Protein AF-A0ABD5UU95-F1 (afdb_monomer_lite)

pLDDT: mean 81.66, std 21.47, range [33.06, 98.25]

Radius of gyration: 25.38 Å; chains: 1; bounding box: 59×40×105 Å

Sequence (227 aa):
MPTDTNSDPDAGESDVPEPNAGEPSVDESRPPDRRAAVRFKMVPAPPQDRPLERLRDAWRTVPIVPADEDDCCERLMQRVGFASRDVSRTWLTFLRALGVVERTGSGFKRVGEEPAAERLREAFLDRILLSHEVLWAASKCGSGAALATPKAVFDRIRSDVPTYERYKNPDSWESIWRERTGHVLEWLVAFDLLERVGPAGTDLDDDARGEDPIGYVPTDRGRDRIE

Structure (mmCIF, N/CA/C/O backbone):
data_AF-A0ABD5UU95-F1
#
_entry.id   AF-A0ABD5UU95-F1
#
loop_
_atom_site.group_PDB
_atom_site.id
_atom_site.type_symbol
_atom_site.label_atom_id
_atom_site.label_alt_id
_atom_site.label_comp_id
_atom_site.label_asym_id
_atom_site.label_entity_id
_atom_site.label_seq_id
_atom_site.pdbx_PDB_ins_code
_atom_site.Cartn_x
_atom_site.Cartn_y
_atom_site.Cartn_z
_atom_site.occupancy
_atom_site.B_iso_or_equiv
_atom_site.auth_seq_id
_atom_site.auth_comp_id
_atom_site.auth_asym_id
_atom_site.auth_atom_id
_atom_site.pdbx_PDB_model_num
ATOM 1 N N . MET A 1 1 ? -30.554 22.399 -86.751 1.00 44.34 1 MET A N 1
ATOM 2 C CA . MET A 1 1 ? -31.336 23.395 -85.984 1.00 44.34 1 MET A CA 1
ATOM 3 C C . MET A 1 1 ? -32.596 22.680 -85.512 1.00 44.34 1 MET A C 1
ATOM 5 O O . MET A 1 1 ? -33.278 22.210 -86.417 1.00 44.34 1 MET A O 1
ATOM 9 N N . PRO A 1 2 ? -32.935 22.544 -84.215 1.00 45.44 2 PRO A N 1
ATOM 10 C CA . PRO A 1 2 ? -32.319 23.077 -82.994 1.00 45.44 2 PRO A CA 1
ATOM 11 C C . PRO A 1 2 ? -31.998 22.022 -81.891 1.00 45.44 2 PRO A C 1
ATOM 13 O O . PRO A 1 2 ? -32.578 20.947 -81.839 1.00 45.44 2 PRO A O 1
ATOM 16 N N . THR A 1 3 ? -31.021 22.400 -81.061 1.00 41.12 3 THR A N 1
ATOM 17 C CA . THR A 1 3 ? -30.769 22.157 -79.620 1.00 41.12 3 THR A CA 1
ATOM 18 C C . THR A 1 3 ? -31.247 20.882 -78.910 1.00 41.12 3 THR A C 1
ATOM 20 O O . THR A 1 3 ? -32.380 20.797 -78.435 1.00 41.12 3 THR A O 1
ATOM 23 N N . ASP A 1 4 ? -30.263 20.008 -78.685 1.00 37.53 4 ASP A N 1
ATOM 24 C CA . ASP A 1 4 ? -30.075 19.170 -77.501 1.00 37.53 4 ASP A CA 1
ATOM 25 C C . ASP A 1 4 ? -29.992 19.998 -76.206 1.00 37.53 4 ASP A C 1
ATOM 27 O O . ASP A 1 4 ? -29.346 21.047 -76.166 1.00 37.53 4 ASP A O 1
ATOM 31 N N . THR A 1 5 ? -30.538 19.474 -75.110 1.00 43.94 5 THR A N 1
ATOM 32 C CA . THR A 1 5 ? -29.769 18.822 -74.023 1.00 43.94 5 THR A CA 1
ATOM 33 C C . THR A 1 5 ? -30.610 18.869 -72.748 1.00 43.94 5 THR A C 1
ATOM 35 O O . THR A 1 5 ? -30.814 19.924 -72.152 1.00 43.94 5 THR A O 1
ATOM 38 N N . ASN A 1 6 ? -31.100 17.700 -72.339 1.00 43.12 6 ASN A N 1
ATOM 39 C CA . ASN A 1 6 ? -31.673 17.457 -71.023 1.00 43.12 6 ASN A CA 1
ATOM 40 C C . ASN A 1 6 ? -30.496 17.206 -70.064 1.00 43.12 6 ASN A C 1
ATOM 42 O O . ASN A 1 6 ? -29.625 16.389 -70.371 1.00 43.12 6 ASN A O 1
ATOM 46 N N . SER A 1 7 ? -30.423 17.913 -68.941 1.00 42.09 7 SER A N 1
ATOM 47 C CA . SER A 1 7 ? -29.437 17.641 -67.891 1.00 42.09 7 SER A CA 1
ATOM 48 C C . SER A 1 7 ? -30.103 17.773 -66.531 1.00 42.09 7 SER A C 1
ATOM 50 O O . SER A 1 7 ? -30.428 18.874 -66.090 1.00 42.09 7 SER A O 1
ATOM 52 N N . ASP A 1 8 ? -30.299 16.618 -65.901 1.00 49.94 8 ASP A N 1
ATOM 53 C CA . ASP A 1 8 ? -30.394 16.468 -64.453 1.00 49.94 8 ASP A CA 1
ATOM 54 C C . ASP A 1 8 ? -29.118 16.989 -63.778 1.00 49.94 8 ASP A C 1
ATOM 56 O O . ASP A 1 8 ? -28.017 16.816 -64.313 1.00 49.94 8 ASP A O 1
ATOM 60 N N . PRO A 1 9 ? -29.244 17.527 -62.558 1.00 49.97 9 PRO A N 1
ATOM 61 C CA . PRO A 1 9 ? -28.205 17.342 -61.562 1.00 49.97 9 PRO A CA 1
ATOM 62 C C . PRO A 1 9 ? -28.775 16.706 -60.288 1.00 49.97 9 PRO A C 1
ATOM 64 O O . PRO A 1 9 ? -29.456 17.341 -59.485 1.00 49.97 9 PRO A O 1
ATOM 67 N N . ASP A 1 10 ? -28.498 15.409 -60.180 1.00 37.16 10 ASP A N 1
ATOM 68 C CA . ASP A 1 10 ? -27.801 14.743 -59.075 1.00 37.16 10 ASP A CA 1
ATOM 69 C C . ASP A 1 10 ? -27.721 15.514 -57.740 1.00 37.16 10 ASP A C 1
ATOM 71 O O . ASP A 1 10 ? -27.033 16.530 -57.600 1.00 37.16 10 ASP A O 1
ATOM 75 N N . ALA A 1 11 ? -28.426 14.988 -56.737 1.00 40.47 11 ALA A N 1
ATOM 76 C CA . ALA A 1 11 ? -28.311 15.400 -55.350 1.00 40.47 11 ALA A CA 1
ATOM 77 C C . ALA A 1 11 ? -27.015 14.815 -54.773 1.00 40.47 11 ALA A C 1
ATOM 79 O O . ALA A 1 11 ? -26.939 13.628 -54.470 1.00 40.47 11 ALA A O 1
ATOM 80 N N . GLY A 1 12 ? -25.998 15.664 -54.625 1.00 34.69 12 GLY A N 1
ATOM 81 C CA . GLY A 1 12 ? -24.741 15.314 -53.973 1.00 34.69 12 GLY A CA 1
ATOM 82 C C . GLY A 1 12 ? -24.951 14.936 -52.507 1.00 34.69 12 GLY A C 1
ATOM 83 O O . GLY A 1 12 ? -25.119 15.801 -51.647 1.00 34.69 12 GLY A O 1
ATOM 84 N N . GLU A 1 13 ? -24.908 13.636 -52.235 1.00 37.12 13 GLU A N 1
ATOM 85 C CA . GLU A 1 13 ? -24.733 13.063 -50.906 1.00 37.12 13 GLU A CA 1
ATOM 86 C C . GLU A 1 13 ? -23.264 13.262 -50.500 1.00 37.12 13 GLU A C 1
ATOM 88 O O . GLU A 1 13 ? -22.338 12.723 -51.105 1.00 37.12 13 GLU A O 1
ATOM 93 N N . SER A 1 14 ? -23.039 14.144 -49.527 1.00 37.03 14 SER A N 1
ATOM 94 C CA . SER A 1 14 ? -21.709 14.457 -49.011 1.00 37.03 14 SER A CA 1
ATOM 95 C C . SER A 1 14 ? -21.302 13.372 -48.013 1.00 37.03 14 SER A C 1
ATOM 97 O O . SER A 1 14 ? -21.623 13.460 -46.830 1.00 37.03 14 SER A O 1
ATOM 99 N N . ASP A 1 15 ? -20.609 12.350 -48.508 1.00 36.88 15 ASP A N 1
ATOM 100 C CA . ASP A 1 15 ? -20.008 11.278 -47.715 1.00 36.88 15 ASP A CA 1
ATOM 101 C C . ASP A 1 15 ? -18.804 11.837 -46.931 1.00 36.88 15 ASP A C 1
ATOM 103 O O . ASP A 1 15 ? -17.756 12.177 -47.491 1.00 36.88 15 ASP A O 1
ATOM 107 N N . VAL A 1 16 ? -18.990 12.046 -45.627 1.00 44.59 16 VAL A N 1
ATOM 108 C CA . VAL A 1 16 ? -17.917 12.403 -44.694 1.00 44.59 16 VAL A CA 1
ATOM 109 C C . VAL A 1 16 ? -17.357 11.089 -44.153 1.00 44.59 16 VAL A C 1
ATOM 111 O O . VAL A 1 16 ? -18.103 10.372 -43.488 1.00 44.59 16 VAL A O 1
ATOM 114 N N . PRO A 1 17 ? -16.071 10.759 -44.365 1.00 39.22 17 PRO A N 1
ATOM 115 C CA . PRO A 1 17 ? -15.519 9.540 -43.799 1.00 39.22 17 PRO A CA 1
ATOM 116 C C . PRO A 1 17 ? -15.467 9.673 -42.274 1.00 39.22 17 PRO A C 1
ATOM 118 O O . PRO A 1 17 ? -14.825 10.581 -41.735 1.00 39.22 17 PRO A O 1
ATOM 121 N N . GLU A 1 18 ? -16.148 8.761 -41.580 1.00 43.88 18 GLU A N 1
ATOM 122 C CA . GLU A 1 18 ? -16.004 8.585 -40.139 1.00 43.88 18 GLU A CA 1
ATOM 123 C C . GLU A 1 18 ? -14.518 8.380 -39.792 1.00 43.88 18 GLU A C 1
ATOM 125 O O . GLU A 1 18 ? -13.829 7.585 -40.445 1.00 43.88 18 GLU A O 1
ATOM 130 N N . PRO A 1 19 ? -13.977 9.066 -38.768 1.00 40.88 19 PRO A N 1
ATOM 131 C CA . PRO A 1 19 ? -12.649 8.753 -38.282 1.00 40.88 19 PRO A CA 1
ATOM 132 C C . PRO A 1 19 ? -12.687 7.353 -37.672 1.00 40.88 19 PRO A C 1
ATOM 134 O O . PRO A 1 19 ? -13.323 7.126 -36.645 1.00 40.88 19 PRO A O 1
ATOM 137 N N . ASN A 1 20 ? -11.989 6.429 -38.330 1.00 40.62 20 ASN A N 1
ATOM 138 C CA . ASN A 1 20 ? -11.711 5.084 -37.852 1.00 40.62 20 ASN A CA 1
ATOM 139 C C 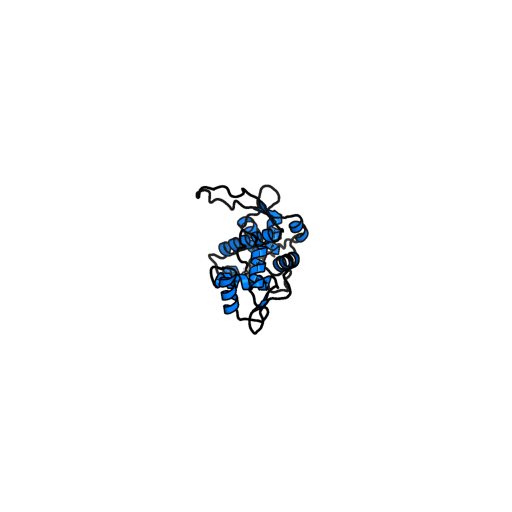. ASN A 1 20 ? -11.147 5.177 -36.425 1.00 40.62 20 ASN A C 1
ATOM 141 O O . ASN A 1 20 ? -9.981 5.531 -36.221 1.00 40.62 20 ASN A O 1
ATOM 145 N N . ALA A 1 21 ? -12.005 4.929 -35.434 1.00 40.84 21 ALA A N 1
ATOM 146 C CA . ALA A 1 21 ? -11.612 4.755 -34.051 1.00 40.84 21 ALA A CA 1
ATOM 147 C C . ALA A 1 21 ? -10.844 3.438 -33.993 1.00 40.84 21 ALA A C 1
ATOM 149 O O . ALA A 1 21 ? -11.425 2.383 -33.759 1.00 40.84 21 ALA A O 1
ATOM 150 N N . GLY A 1 22 ? -9.542 3.518 -34.281 1.00 33.06 22 GLY A N 1
ATOM 151 C CA . GLY A 1 22 ? -8.624 2.408 -34.124 1.00 33.06 22 GLY A CA 1
ATOM 152 C C . GLY A 1 22 ? -8.831 1.821 -32.739 1.00 33.06 22 GLY A C 1
ATOM 153 O O . GLY A 1 22 ? -8.610 2.496 -31.730 1.00 33.06 22 GLY A O 1
ATOM 154 N N . GLU A 1 23 ? -9.330 0.589 -32.711 1.00 37.78 23 GLU A N 1
ATOM 155 C CA . GLU A 1 23 ? -9.470 -0.184 -31.493 1.00 37.78 23 GLU A CA 1
ATOM 156 C C . GLU A 1 23 ? -8.122 -0.143 -30.761 1.00 37.78 23 GLU A C 1
ATOM 158 O O . GLU A 1 23 ? -7.072 -0.318 -31.395 1.00 37.78 23 GLU A O 1
ATOM 163 N N . PRO A 1 24 ? -8.092 0.150 -29.449 1.00 39.19 24 PRO A N 1
ATOM 164 C CA . PRO A 1 24 ? -6.843 0.094 -28.718 1.00 39.19 24 PRO A CA 1
ATOM 165 C C . PRO A 1 24 ? -6.324 -1.334 -28.831 1.00 39.19 24 PRO A C 1
ATOM 167 O O . PRO A 1 24 ? -6.998 -2.266 -28.401 1.00 39.19 24 PRO A O 1
ATOM 170 N N . SER A 1 25 ? -5.143 -1.482 -29.435 1.00 38.78 25 SER A N 1
ATOM 171 C CA . SER A 1 25 ? -4.420 -2.745 -29.541 1.00 38.78 25 SER A CA 1
ATOM 172 C C . SER A 1 25 ? -4.385 -3.400 -28.162 1.00 38.78 25 SER A C 1
ATOM 174 O O . SER A 1 25 ? -3.658 -2.958 -27.270 1.00 38.78 25 SER A O 1
ATOM 176 N N . VAL A 1 26 ? -5.228 -4.410 -27.965 1.00 44.91 26 VAL A N 1
ATOM 177 C CA . VAL A 1 26 ? -5.251 -5.203 -26.744 1.00 44.91 26 VAL A CA 1
ATOM 178 C C . VAL A 1 26 ? -4.020 -6.089 -26.827 1.00 44.91 26 VAL A C 1
ATOM 180 O O . VAL A 1 26 ? -3.959 -6.993 -27.652 1.00 44.91 26 VAL A O 1
ATOM 183 N N . ASP A 1 27 ? -2.994 -5.776 -26.040 1.00 44.59 27 ASP A N 1
ATOM 184 C CA . ASP A 1 27 ? -1.858 -6.676 -25.860 1.00 44.59 27 ASP A CA 1
ATOM 185 C C . ASP A 1 27 ? -2.379 -7.961 -25.201 1.00 44.59 27 ASP A C 1
ATOM 187 O O . ASP A 1 27 ? -2.657 -7.986 -24.001 1.00 44.59 27 ASP A O 1
ATOM 191 N N . GLU A 1 28 ? -2.559 -9.018 -25.996 1.00 40.75 28 GLU A N 1
ATOM 192 C CA . GLU A 1 28 ? -3.038 -10.337 -25.556 1.00 40.75 28 GLU A CA 1
ATOM 193 C C . GLU A 1 28 ? -2.082 -11.021 -24.554 1.00 40.75 28 GLU A C 1
ATOM 195 O O . GLU A 1 28 ? -2.436 -12.031 -23.951 1.00 40.75 28 GLU A O 1
ATOM 200 N N . SER A 1 29 ? -0.902 -10.441 -24.299 1.00 53.91 29 SER A N 1
ATOM 201 C CA . SER A 1 29 ? 0.058 -10.872 -23.267 1.00 53.91 29 SER A CA 1
ATOM 202 C C . SER A 1 29 ? -0.243 -10.298 -21.871 1.00 53.91 29 SER A C 1
ATOM 204 O O . SER A 1 29 ? 0.570 -10.428 -20.944 1.00 53.91 29 SER A O 1
ATOM 206 N N . ARG A 1 30 ? -1.363 -9.582 -21.724 1.00 51.69 30 ARG A N 1
ATOM 207 C CA . ARG A 1 30 ? -1.732 -8.844 -20.517 1.00 51.69 30 ARG A CA 1
ATOM 208 C C . ARG A 1 30 ? -2.669 -9.667 -19.617 1.00 51.69 30 ARG A C 1
ATOM 210 O O . ARG A 1 30 ? -3.643 -10.235 -20.108 1.00 51.69 30 ARG A O 1
ATOM 217 N N . PRO A 1 31 ? -2.433 -9.701 -18.292 1.00 53.03 31 PRO A N 1
ATOM 218 C CA . PRO A 1 31 ? -3.274 -10.442 -17.355 1.00 53.03 31 PRO A CA 1
ATOM 219 C C . PRO A 1 31 ? -4.740 -9.969 -17.402 1.00 53.03 31 PRO A C 1
ATOM 221 O O . PRO A 1 31 ? -4.993 -8.773 -17.588 1.00 53.03 31 PRO A O 1
ATOM 224 N N . PRO A 1 32 ? -5.711 -10.886 -17.216 1.00 46.53 32 PRO A N 1
ATOM 225 C CA . PRO A 1 32 ? -7.128 -10.585 -17.367 1.00 46.53 32 PRO A CA 1
ATOM 226 C C . PRO A 1 32 ? -7.581 -9.518 -16.374 1.00 46.53 32 PRO A C 1
ATOM 228 O O . PRO A 1 32 ? -7.195 -9.513 -15.200 1.00 46.53 32 PRO A O 1
ATOM 231 N N . ASP A 1 33 ? -8.457 -8.629 -16.838 1.00 52.97 33 ASP A N 1
ATOM 232 C CA . ASP A 1 33 ? -9.021 -7.591 -15.993 1.00 52.97 33 ASP A CA 1
ATOM 233 C C . ASP A 1 33 ? -9.920 -8.210 -14.910 1.00 52.97 33 ASP A C 1
ATOM 235 O O . ASP A 1 33 ? -11.055 -8.624 -15.164 1.00 52.97 33 ASP A O 1
ATOM 239 N N . ARG A 1 34 ? -9.411 -8.281 -13.673 1.00 56.25 34 ARG A N 1
ATOM 240 C CA . ARG A 1 34 ? -10.171 -8.694 -12.481 1.00 56.25 34 ARG A CA 1
ATOM 241 C C . ARG A 1 34 ? -11.162 -7.589 -12.077 1.00 56.25 34 ARG A C 1
ATOM 243 O O . ARG A 1 34 ? -11.017 -6.943 -11.039 1.00 56.25 34 ARG A O 1
ATOM 250 N N . ARG A 1 35 ? -12.157 -7.338 -12.931 1.00 49.22 35 ARG A N 1
ATOM 251 C CA . ARG A 1 35 ? -13.038 -6.151 -12.949 1.00 49.22 35 ARG A CA 1
ATOM 252 C C . ARG A 1 35 ? -14.199 -6.166 -11.936 1.00 49.22 35 ARG A C 1
ATOM 254 O O . ARG A 1 35 ? -15.049 -5.284 -11.983 1.00 49.22 35 ARG A O 1
ATOM 261 N N . ALA A 1 36 ? -14.261 -7.132 -11.013 1.00 48.75 36 ALA A N 1
ATOM 262 C CA . ALA A 1 36 ? -15.432 -7.333 -10.143 1.00 48.75 36 ALA A CA 1
ATOM 263 C C . ALA A 1 36 ? -15.310 -6.781 -8.702 1.00 48.75 36 ALA A C 1
ATOM 265 O O . ALA A 1 36 ? -16.301 -6.772 -7.976 1.00 48.75 36 ALA A O 1
ATOM 266 N N . ALA A 1 37 ? -14.142 -6.298 -8.264 1.00 61.31 37 ALA A N 1
ATOM 267 C CA . ALA A 1 37 ? -13.950 -5.775 -6.905 1.00 61.31 37 ALA A CA 1
ATOM 268 C C . ALA A 1 37 ? -13.578 -4.283 -6.901 1.00 61.31 37 ALA A C 1
ATOM 270 O O . ALA A 1 37 ? -12.800 -3.821 -7.734 1.00 61.31 37 ALA A O 1
ATOM 271 N N . VAL A 1 38 ? -14.100 -3.528 -5.924 1.00 77.25 38 VAL A N 1
ATOM 272 C CA . VAL A 1 38 ? -13.689 -2.136 -5.671 1.00 77.25 38 VAL A CA 1
ATOM 273 C C . VAL A 1 38 ? -12.184 -2.103 -5.399 1.00 77.25 38 VAL A C 1
ATOM 275 O O . VAL A 1 38 ? -11.730 -2.635 -4.383 1.00 77.25 38 VAL A O 1
ATOM 278 N N . ARG A 1 39 ? -11.420 -1.455 -6.287 1.00 86.06 39 ARG A N 1
ATOM 279 C CA . ARG A 1 39 ? -9.988 -1.206 -6.091 1.00 86.06 39 ARG A CA 1
ATOM 280 C C . ARG A 1 39 ? -9.754 0.120 -5.370 1.00 86.06 39 ARG A C 1
ATOM 282 O O . ARG A 1 39 ? -10.486 1.094 -5.541 1.00 86.06 39 ARG A O 1
ATOM 289 N N . PHE A 1 40 ? -8.706 0.160 -4.562 1.00 92.19 40 PHE A N 1
ATOM 290 C CA . PHE A 1 40 ? -8.329 1.297 -3.737 1.00 92.19 40 PHE A CA 1
ATOM 291 C C . PHE A 1 40 ? -7.145 2.027 -4.362 1.00 92.19 40 PHE A C 1
ATOM 293 O O . PHE A 1 40 ? -6.108 1.436 -4.666 1.00 92.19 40 PHE A O 1
ATOM 300 N N . LYS A 1 41 ? -7.281 3.345 -4.523 1.00 91.25 41 LYS A N 1
ATOM 301 C CA . LYS A 1 41 ? -6.183 4.190 -4.999 1.00 91.25 41 LYS A CA 1
ATOM 302 C C . LYS A 1 41 ? -5.129 4.435 -3.919 1.00 91.25 41 LYS A C 1
ATOM 304 O O . LYS A 1 41 ? -3.951 4.505 -4.251 1.00 91.25 41 LYS A O 1
ATOM 309 N N . MET A 1 42 ? -5.546 4.598 -2.664 1.00 91.62 42 MET A N 1
ATOM 310 C CA . MET A 1 42 ? -4.671 5.070 -1.587 1.00 91.62 42 MET A CA 1
ATOM 311 C C . MET A 1 42 ? -3.581 4.043 -1.265 1.00 91.62 42 MET A C 1
ATOM 313 O O . MET A 1 42 ? -3.886 2.930 -0.841 1.00 91.62 42 MET A O 1
ATOM 317 N N . VAL A 1 43 ? -2.325 4.447 -1.457 1.00 94.50 43 VAL A N 1
ATOM 318 C CA . VAL A 1 43 ? -1.121 3.678 -1.127 1.00 94.50 43 VAL A CA 1
ATOM 319 C C . VAL A 1 43 ? -0.164 4.638 -0.413 1.00 94.50 43 VAL A C 1
ATOM 321 O O . VAL A 1 43 ? 0.302 5.585 -1.051 1.00 94.50 43 VAL A O 1
ATOM 324 N N . PRO A 1 44 ? 0.083 4.473 0.899 1.00 95.44 44 PRO A N 1
ATOM 325 C CA . PRO A 1 44 ? 1.067 5.284 1.604 1.00 95.44 44 PRO A CA 1
ATOM 326 C C . PRO A 1 44 ? 2.472 4.954 1.096 1.00 95.44 44 PRO A C 1
ATOM 328 O O . PRO A 1 44 ? 2.723 3.823 0.678 1.00 95.44 44 PRO A O 1
ATOM 331 N N . ALA A 1 45 ? 3.401 5.902 1.208 1.00 92.38 45 ALA A N 1
ATOM 332 C CA . ALA A 1 45 ? 4.817 5.576 1.113 1.00 92.38 45 ALA A CA 1
ATOM 333 C C . ALA A 1 45 ? 5.156 4.520 2.186 1.00 92.38 45 ALA A C 1
ATOM 335 O O . ALA A 1 45 ? 4.834 4.738 3.365 1.00 92.38 45 ALA A O 1
ATOM 336 N N . PRO A 1 46 ? 5.750 3.369 1.826 1.00 89.94 46 PRO A N 1
ATOM 337 C CA . PRO A 1 46 ? 6.235 2.438 2.831 1.00 89.94 46 PRO A CA 1
ATOM 338 C C . PRO A 1 46 ? 7.392 3.090 3.605 1.00 89.94 46 PRO A C 1
ATOM 340 O O . PRO A 1 46 ? 8.193 3.824 3.018 1.00 89.94 46 PRO A O 1
ATOM 343 N N . PRO A 1 47 ? 7.504 2.857 4.923 1.00 89.50 47 PRO A N 1
ATOM 344 C CA . PRO A 1 47 ? 8.702 3.260 5.646 1.00 89.50 47 PRO A CA 1
ATOM 345 C C . PRO A 1 47 ? 9.907 2.479 5.101 1.00 89.50 47 PRO A C 1
ATOM 347 O O . PRO A 1 47 ? 9.768 1.325 4.694 1.00 89.50 47 PRO A O 1
ATOM 350 N N . GLN A 1 48 ? 11.084 3.106 5.116 1.00 80.88 48 GLN A N 1
ATOM 351 C CA . GLN A 1 48 ? 12.311 2.477 4.614 1.00 80.88 48 GLN A CA 1
ATOM 352 C C . GLN A 1 48 ? 12.710 1.265 5.465 1.00 80.88 48 GLN A C 1
ATOM 354 O O . GLN A 1 48 ? 13.109 0.234 4.930 1.00 80.88 48 GLN A O 1
ATOM 359 N N . ASP A 1 49 ? 12.505 1.359 6.781 1.00 86.44 49 ASP A N 1
ATOM 360 C CA . ASP A 1 49 ? 12.797 0.281 7.714 1.00 86.44 49 ASP A CA 1
ATOM 361 C C . ASP A 1 49 ? 11.539 -0.517 8.056 1.00 86.44 49 ASP A C 1
ATOM 363 O O . ASP A 1 49 ? 10.539 0.017 8.547 1.00 86.44 49 ASP A O 1
ATOM 367 N N . ARG A 1 50 ? 11.622 -1.833 7.839 1.00 91.00 50 ARG A N 1
ATOM 368 C CA . ARG A 1 50 ? 10.643 -2.838 8.288 1.00 91.00 50 ARG A CA 1
ATOM 369 C C . ARG A 1 50 ? 9.176 -2.490 7.949 1.00 91.00 50 ARG A C 1
ATOM 371 O O . ARG A 1 50 ? 8.313 -2.470 8.834 1.00 91.00 50 ARG A O 1
ATOM 378 N N . PRO A 1 51 ? 8.843 -2.283 6.663 1.00 94.31 51 PRO A N 1
ATOM 379 C CA . PRO A 1 51 ? 7.503 -1.877 6.224 1.00 94.31 51 PRO A CA 1
ATOM 380 C C . PRO A 1 51 ? 6.370 -2.803 6.676 1.00 94.31 51 PRO A C 1
ATOM 382 O O . PRO A 1 51 ? 5.300 -2.322 7.058 1.00 94.31 51 PRO A O 1
ATOM 385 N N . LEU A 1 52 ? 6.600 -4.119 6.710 1.00 95.38 52 LEU A N 1
ATOM 386 C CA . LEU A 1 52 ? 5.593 -5.076 7.178 1.00 95.38 52 LEU A CA 1
ATOM 387 C C . LEU A 1 52 ? 5.361 -5.011 8.695 1.00 95.38 52 LEU A C 1
ATOM 389 O O . LEU A 1 52 ? 4.232 -5.212 9.141 1.00 95.38 52 LEU A O 1
ATOM 393 N N . GLU A 1 53 ? 6.387 -4.702 9.495 1.00 95.00 53 GLU A N 1
ATOM 394 C CA . GLU A 1 53 ? 6.220 -4.484 10.940 1.00 95.00 53 GLU A CA 1
ATOM 395 C C . GLU A 1 53 ? 5.408 -3.214 11.193 1.00 95.00 53 GLU A C 1
ATOM 397 O O . GLU A 1 53 ? 4.417 -3.253 11.922 1.00 95.00 53 GLU A O 1
ATOM 402 N N . ARG A 1 54 ? 5.725 -2.121 10.487 1.00 95.25 54 ARG A N 1
ATOM 403 C CA . ARG A 1 54 ? 4.966 -0.866 10.580 1.00 95.25 54 ARG A CA 1
ATOM 404 C C . ARG A 1 54 ? 3.491 -1.044 10.222 1.00 95.25 54 ARG A C 1
ATOM 406 O O . ARG A 1 54 ? 2.615 -0.496 10.891 1.00 95.25 54 ARG A O 1
ATOM 413 N N . LEU A 1 55 ? 3.210 -1.823 9.178 1.00 96.88 55 LEU A N 1
ATOM 414 C CA . LEU A 1 55 ? 1.850 -2.183 8.778 1.00 96.88 55 LEU A CA 1
ATOM 415 C C . LEU A 1 55 ? 1.125 -2.942 9.893 1.00 96.88 55 LEU A C 1
ATOM 417 O O . LEU A 1 55 ? -0.025 -2.622 10.204 1.00 96.88 55 LEU A O 1
ATOM 421 N N . ARG A 1 56 ? 1.790 -3.920 10.519 1.00 96.12 56 ARG A N 1
ATOM 422 C CA . ARG A 1 56 ? 1.233 -4.685 11.645 1.00 96.12 56 ARG A CA 1
ATOM 423 C C . ARG A 1 56 ? 0.969 -3.798 12.857 1.00 96.12 56 ARG A C 1
ATOM 425 O O . ARG A 1 56 ? -0.079 -3.946 13.478 1.00 96.12 56 ARG A O 1
ATOM 432 N N . ASP A 1 57 ? 1.839 -2.843 13.159 1.00 96.50 57 ASP A N 1
ATOM 433 C CA . ASP A 1 57 ? 1.632 -1.896 14.262 1.00 96.50 57 ASP A CA 1
ATOM 434 C C . ASP A 1 57 ? 0.444 -0.959 14.008 1.00 96.50 57 ASP A C 1
ATOM 436 O O . ASP A 1 57 ? -0.381 -0.725 14.902 1.00 96.50 57 ASP A O 1
ATOM 440 N N . ALA A 1 58 ? 0.284 -0.494 12.767 1.00 97.19 58 ALA A N 1
ATOM 441 C CA . ALA A 1 58 ? -0.899 0.254 12.354 1.00 97.19 58 ALA A CA 1
ATOM 442 C C . ALA A 1 58 ? -2.176 -0.594 12.480 1.00 97.19 58 ALA A C 1
ATOM 444 O O . ALA A 1 58 ? -3.158 -0.147 13.073 1.00 97.19 58 ALA A O 1
ATOM 445 N N . TRP A 1 59 ? -2.154 -1.846 12.016 1.00 97.69 59 TRP A N 1
ATOM 446 C CA . TRP A 1 59 ? -3.269 -2.787 12.177 1.00 97.69 59 TRP A CA 1
ATOM 447 C C . TRP A 1 59 ? -3.611 -3.041 13.652 1.00 97.69 59 TRP A C 1
ATOM 449 O O . TRP A 1 59 ? -4.784 -2.996 14.025 1.00 97.69 59 TRP A O 1
ATOM 459 N N . ARG A 1 60 ? -2.610 -3.244 14.520 1.00 97.25 60 ARG A N 1
ATOM 460 C CA . ARG A 1 60 ? -2.808 -3.465 15.965 1.00 97.25 60 ARG A CA 1
ATOM 461 C C . ARG A 1 60 ? -3.476 -2.281 16.659 1.00 97.25 60 ARG A C 1
ATOM 463 O O . ARG A 1 60 ? -4.162 -2.479 17.660 1.00 97.25 60 ARG A O 1
ATOM 470 N N . THR A 1 61 ? -3.274 -1.081 16.127 1.00 97.75 61 THR A N 1
ATOM 471 C CA . THR A 1 61 ? -3.810 0.169 16.671 1.00 97.75 61 THR A CA 1
ATOM 472 C C . THR A 1 61 ? -5.304 0.350 16.389 1.00 97.75 61 THR A C 1
ATOM 474 O O . THR A 1 61 ? -6.006 0.965 17.199 1.00 97.75 61 THR A O 1
ATOM 477 N N . VAL A 1 62 ? -5.810 -0.225 15.292 1.00 97.56 62 VAL A N 1
ATOM 478 C CA . VAL A 1 62 ? -7.243 -0.208 14.968 1.00 97.56 62 VAL A CA 1
ATOM 479 C C . VAL A 1 62 ? -8.009 -1.076 15.979 1.00 97.56 62 VAL A C 1
ATOM 481 O O . VAL A 1 62 ? -7.597 -2.207 16.258 1.00 97.56 62 VAL A O 1
ATOM 484 N N . PRO A 1 63 ? -9.110 -0.572 16.564 1.00 96.12 63 PRO A N 1
ATOM 485 C CA . PRO A 1 63 ? -9.819 -1.280 17.622 1.00 96.12 63 PRO A CA 1
ATOM 486 C C . PRO A 1 63 ? -10.573 -2.513 17.102 1.00 96.12 63 PRO A C 1
ATOM 488 O O . PRO A 1 63 ? -10.949 -2.603 15.936 1.00 96.12 63 PRO A O 1
ATOM 491 N N . ILE A 1 64 ? -10.796 -3.486 17.990 1.00 95.81 64 ILE A N 1
ATOM 492 C CA . ILE A 1 64 ? -11.593 -4.691 17.693 1.00 95.81 64 ILE A CA 1
ATOM 493 C C . ILE A 1 64 ? -13.087 -4.342 17.628 1.00 95.81 64 ILE A C 1
ATOM 495 O O . ILE A 1 64 ? -13.813 -4.836 16.769 1.00 95.81 64 ILE A O 1
ATOM 499 N N . VAL A 1 65 ? -13.542 -3.478 18.536 1.00 96.00 65 VAL A N 1
ATOM 500 C CA . VAL A 1 65 ? -14.888 -2.897 18.509 1.00 96.00 65 VAL A CA 1
ATOM 501 C C . VAL A 1 65 ? -14.854 -1.671 17.593 1.00 96.00 65 VAL A C 1
ATOM 503 O O . VAL A 1 65 ? -13.908 -0.893 17.723 1.00 96.00 65 VAL A O 1
ATOM 506 N N . PRO A 1 66 ? -15.830 -1.483 16.682 1.00 96.50 66 PRO A N 1
ATOM 507 C CA . PRO A 1 66 ? -15.853 -0.322 15.800 1.00 96.50 66 PRO A CA 1
ATOM 508 C C . PRO A 1 66 ? -15.708 1.003 16.553 1.00 96.50 66 PRO A C 1
ATOM 510 O O . PRO A 1 66 ? -16.430 1.239 17.520 1.00 96.50 66 PRO A O 1
ATOM 513 N N . ALA A 1 67 ? -14.802 1.853 16.077 1.00 96.44 67 ALA A N 1
ATOM 514 C CA . ALA A 1 67 ? -14.691 3.257 16.470 1.00 96.44 67 ALA A CA 1
ATOM 515 C C . ALA A 1 67 ? -14.709 4.132 15.217 1.00 96.44 67 ALA A C 1
ATOM 517 O O . ALA A 1 67 ? -14.398 3.650 14.125 1.00 96.44 67 ALA A O 1
ATOM 518 N N . ASP A 1 68 ? -15.077 5.400 15.340 1.00 97.31 68 ASP A N 1
ATOM 519 C CA . ASP A 1 68 ? -15.122 6.286 14.181 1.00 97.31 68 ASP A CA 1
ATOM 520 C C . ASP A 1 68 ? -13.729 6.539 13.560 1.00 97.31 68 ASP A C 1
ATOM 522 O O . ASP A 1 68 ? -12.684 6.089 14.045 1.00 97.31 68 ASP A O 1
ATOM 526 N N . GLU A 1 69 ? -13.726 7.190 12.393 1.00 97.62 69 GLU A N 1
ATOM 527 C CA . GLU A 1 69 ? -12.499 7.478 11.641 1.00 97.62 69 GLU A CA 1
ATOM 528 C C . GLU A 1 69 ? -11.529 8.357 12.433 1.00 97.62 69 GLU A C 1
ATOM 530 O O . GLU A 1 69 ? -10.312 8.191 12.325 1.00 97.62 69 GLU A O 1
ATOM 535 N N . ASP A 1 70 ? -12.074 9.272 13.226 1.00 97.38 70 ASP A N 1
ATOM 536 C CA . ASP A 1 70 ? -11.340 10.319 13.913 1.00 97.38 70 ASP A CA 1
ATOM 537 C C . ASP A 1 70 ? -10.557 9.728 15.081 1.00 97.38 70 ASP A C 1
ATOM 539 O O . ASP A 1 70 ? -9.336 9.903 15.147 1.00 97.38 70 ASP A O 1
ATOM 543 N N . ASP A 1 71 ? -11.226 8.910 15.892 1.00 97.19 71 ASP A N 1
ATOM 544 C CA . ASP A 1 71 ? -10.627 8.109 16.956 1.00 97.19 71 ASP A CA 1
ATOM 545 C C . ASP A 1 71 ? -9.545 7.169 16.413 1.00 97.19 71 ASP A C 1
ATOM 547 O O . ASP A 1 71 ? -8.467 7.012 16.998 1.00 97.19 71 ASP A O 1
ATOM 551 N N . CYS A 1 72 ? -9.807 6.518 15.274 1.00 97.88 72 CYS A N 1
ATOM 552 C CA . CYS A 1 72 ? -8.824 5.638 14.644 1.00 97.88 72 CYS A CA 1
ATOM 553 C C . CYS A 1 72 ? -7.588 6.418 14.181 1.00 97.88 72 CYS A C 1
ATOM 555 O O . CYS A 1 72 ? -6.460 5.969 14.407 1.00 97.88 72 CYS A O 1
ATOM 557 N N . CYS A 1 73 ? -7.780 7.580 13.553 1.00 98.25 73 CYS A N 1
ATOM 558 C CA . CYS A 1 73 ? -6.678 8.424 13.104 1.00 98.25 73 CYS A CA 1
ATOM 559 C C . CYS A 1 73 ? -5.863 8.960 14.282 1.00 98.25 73 CYS A C 1
ATOM 561 O O . CYS A 1 73 ? -4.637 8.889 14.243 1.00 98.25 73 CYS A O 1
ATOM 563 N N . GLU A 1 74 ? -6.517 9.434 15.342 1.00 98.25 74 GLU A N 1
ATOM 564 C CA . GLU A 1 74 ? -5.838 9.911 16.548 1.00 98.25 74 GLU A CA 1
ATOM 565 C C . GLU A 1 74 ? -4.987 8.806 17.186 1.00 98.25 74 GLU A C 1
ATOM 567 O O . GLU A 1 74 ? -3.810 9.017 17.488 1.00 98.25 74 GLU A O 1
ATOM 572 N N . ARG A 1 75 ? -5.526 7.588 17.305 1.00 97.94 75 ARG A N 1
ATOM 573 C CA . ARG A 1 75 ? -4.773 6.434 17.819 1.00 97.94 75 ARG A CA 1
ATOM 574 C C . ARG A 1 75 ? -3.552 6.109 16.966 1.00 97.94 75 ARG A C 1
ATOM 576 O O . ARG A 1 75 ? -2.491 5.824 17.521 1.00 97.94 75 ARG A O 1
ATOM 583 N N . LEU A 1 76 ? -3.688 6.135 15.640 1.00 97.94 76 LEU A N 1
ATOM 584 C CA . LEU A 1 76 ? -2.574 5.896 14.717 1.00 97.94 76 LEU A CA 1
ATOM 585 C C . LEU A 1 76 ? -1.482 6.960 14.873 1.00 97.94 76 LEU A C 1
ATOM 587 O O . LEU A 1 76 ? -0.300 6.619 14.947 1.00 97.94 76 LEU A O 1
ATOM 591 N N . MET A 1 77 ? -1.860 8.230 15.014 1.00 98.12 77 MET A N 1
ATOM 592 C CA . MET A 1 77 ? -0.909 9.305 15.309 1.00 98.12 77 MET A CA 1
ATOM 593 C C . MET A 1 77 ? -0.198 9.071 16.644 1.00 98.12 77 MET A C 1
ATOM 595 O O . MET A 1 77 ? 1.026 9.105 16.692 1.00 98.12 77 MET A O 1
ATOM 599 N N . GLN A 1 78 ? -0.937 8.771 17.712 1.00 97.69 78 GLN A N 1
ATOM 600 C CA . GLN A 1 78 ? -0.377 8.648 19.062 1.00 97.69 78 GLN A CA 1
ATOM 601 C C . GLN A 1 78 ? 0.483 7.396 19.265 1.00 97.69 78 GLN A C 1
ATOM 603 O O . GLN A 1 78 ? 1.487 7.451 19.969 1.00 97.69 78 GLN A O 1
ATOM 608 N N . ARG A 1 79 ? 0.086 6.253 18.694 1.00 97.19 79 ARG A N 1
ATOM 609 C CA . ARG A 1 79 ? 0.723 4.952 18.976 1.00 97.19 79 ARG A CA 1
ATOM 610 C C . ARG A 1 79 ? 1.740 4.535 17.931 1.00 97.19 79 ARG A C 1
ATOM 612 O O . ARG A 1 79 ? 2.742 3.920 18.276 1.00 97.19 79 ARG A O 1
ATOM 619 N N . VAL A 1 80 ? 1.482 4.853 16.666 1.00 96.19 80 VAL A N 1
ATOM 620 C CA . VAL A 1 80 ? 2.409 4.548 15.568 1.00 96.19 80 VAL A CA 1
ATOM 621 C C . VAL A 1 80 ? 3.331 5.743 15.315 1.00 96.19 80 VAL A C 1
ATOM 623 O O . VAL A 1 80 ? 4.471 5.561 14.890 1.00 96.19 80 VAL A O 1
ATOM 626 N N . GLY A 1 81 ? 2.887 6.967 15.613 1.00 95.62 81 GLY A N 1
ATOM 627 C CA . GLY A 1 81 ? 3.672 8.181 15.382 1.00 95.62 81 GLY A CA 1
ATOM 628 C C . GLY A 1 81 ? 3.499 8.736 13.971 1.00 95.62 81 GLY A C 1
ATOM 629 O O . GLY A 1 81 ? 4.462 9.218 13.380 1.00 95.62 81 GLY A O 1
ATOM 630 N N . PHE A 1 82 ? 2.313 8.608 13.367 1.00 95.81 82 PHE A N 1
ATOM 631 C CA . PHE A 1 82 ? 2.051 9.253 12.078 1.00 95.81 82 PHE A CA 1
ATOM 632 C C . PHE A 1 82 ? 1.967 10.772 12.221 1.00 95.81 82 PHE A C 1
ATOM 634 O O . PHE A 1 82 ? 1.316 11.290 13.124 1.00 95.81 82 PHE A O 1
ATOM 641 N N . ALA A 1 83 ? 2.609 11.476 11.287 1.00 94.88 83 ALA A N 1
ATOM 642 C CA . ALA A 1 83 ? 2.821 12.919 11.362 1.00 94.88 83 ALA A CA 1
ATOM 643 C C . ALA A 1 83 ? 1.532 13.750 11.277 1.00 94.88 83 ALA A C 1
ATOM 645 O O . ALA A 1 83 ? 1.502 14.892 11.727 1.00 94.88 83 ALA A O 1
ATOM 646 N N . SER A 1 84 ? 0.470 13.207 10.678 1.00 96.56 84 SER A N 1
ATOM 647 C CA . SER A 1 84 ? -0.785 13.930 10.504 1.00 96.56 84 SER A CA 1
ATOM 648 C C . SER A 1 84 ? -1.995 13.004 10.431 1.00 96.56 84 SER A C 1
ATOM 650 O O . SER A 1 84 ? -1.893 11.787 10.218 1.00 96.56 84 SER A O 1
ATOM 652 N N . ARG A 1 85 ? -3.175 13.616 10.555 1.00 96.75 85 ARG A N 1
ATOM 653 C CA . ARG A 1 85 ? -4.458 12.936 10.363 1.00 96.75 85 ARG A CA 1
ATOM 654 C C . ARG A 1 85 ? -4.616 12.424 8.931 1.00 96.75 85 ARG A C 1
ATOM 656 O O . ARG A 1 85 ? -5.128 11.330 8.737 1.00 96.75 85 ARG A O 1
ATOM 663 N N . ASP A 1 86 ? -4.117 13.158 7.937 1.00 96.38 86 ASP A N 1
ATOM 664 C CA . ASP A 1 86 ? -4.175 12.746 6.528 1.00 96.38 86 ASP A CA 1
ATOM 665 C C . ASP A 1 86 ? -3.320 11.513 6.234 1.00 96.38 86 ASP A C 1
ATOM 667 O O . ASP A 1 86 ? -3.770 10.594 5.539 1.00 96.38 86 ASP A O 1
ATOM 671 N N . VAL A 1 87 ? -2.117 11.449 6.817 1.00 95.88 87 VAL A N 1
ATOM 672 C CA . VAL A 1 87 ? -1.282 10.240 6.772 1.00 95.88 87 VAL A CA 1
ATOM 673 C C . VAL A 1 87 ? -2.035 9.083 7.428 1.00 95.88 87 VAL A C 1
ATOM 675 O O . VAL A 1 87 ? -2.157 8.011 6.840 1.00 95.88 87 VAL A O 1
ATOM 678 N N . SER A 1 88 ? -2.630 9.313 8.598 1.00 97.75 88 SER A N 1
ATOM 679 C CA . SER A 1 88 ? -3.375 8.283 9.332 1.00 97.75 88 SER A CA 1
ATOM 680 C C . SER A 1 88 ? -4.589 7.759 8.565 1.00 97.75 88 SER A C 1
ATOM 682 O O . SER A 1 88 ? -4.773 6.548 8.460 1.00 97.75 88 SER A O 1
ATOM 684 N N . ARG A 1 89 ? -5.366 8.643 7.936 1.00 97.44 89 ARG A N 1
ATOM 685 C CA . ARG A 1 89 ? -6.506 8.287 7.079 1.00 97.44 89 ARG A CA 1
ATOM 686 C C . ARG A 1 89 ? -6.078 7.502 5.839 1.00 97.44 89 ARG A C 1
ATOM 688 O O . ARG A 1 89 ? -6.756 6.551 5.436 1.00 97.44 89 ARG A O 1
ATOM 695 N N . THR A 1 90 ? -4.936 7.864 5.253 1.00 97.25 90 THR A N 1
ATOM 696 C CA . THR A 1 90 ? -4.329 7.124 4.137 1.00 97.25 90 THR A CA 1
ATOM 697 C C . THR A 1 90 ? -3.979 5.701 4.560 1.00 97.25 90 THR A 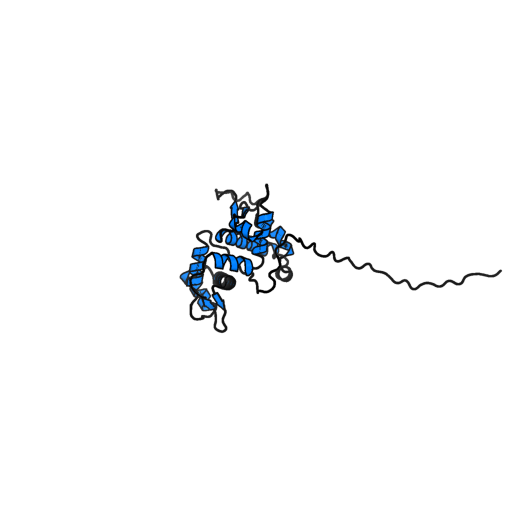C 1
ATOM 699 O O . THR A 1 90 ? -4.389 4.749 3.895 1.00 97.25 90 THR A O 1
ATOM 702 N N . TRP A 1 91 ? -3.304 5.539 5.700 1.00 98.12 91 TRP A N 1
ATOM 703 C CA . TRP A 1 91 ? -2.979 4.228 6.262 1.00 98.12 91 TRP A CA 1
ATOM 704 C C . TRP A 1 91 ? -4.223 3.418 6.632 1.00 98.12 91 TRP A C 1
ATOM 706 O O . TRP A 1 91 ? -4.296 2.240 6.294 1.00 98.12 91 TRP A O 1
ATOM 716 N N . LEU A 1 92 ? -5.238 4.026 7.248 1.00 97.69 92 LEU A N 1
ATOM 717 C CA . LEU A 1 92 ? -6.490 3.342 7.585 1.00 97.69 92 LEU A CA 1
ATOM 718 C C . LEU A 1 92 ? -7.210 2.822 6.330 1.00 97.69 92 LEU A C 1
ATOM 720 O O . LEU A 1 92 ? -7.683 1.684 6.294 1.00 97.69 92 LEU A O 1
ATOM 724 N N . THR A 1 93 ? -7.232 3.626 5.264 1.00 96.94 93 THR A N 1
ATOM 725 C CA . THR A 1 93 ? -7.779 3.216 3.962 1.00 96.94 93 THR A CA 1
ATOM 726 C C . THR A 1 93 ? -6.954 2.098 3.330 1.00 96.94 93 THR A C 1
ATOM 728 O O . THR A 1 93 ? -7.524 1.168 2.762 1.00 96.94 93 THR A O 1
ATOM 731 N N . PHE A 1 94 ? -5.629 2.148 3.456 1.00 97.81 94 PHE A N 1
ATOM 732 C CA . PHE A 1 94 ? -4.732 1.106 2.963 1.00 97.81 94 PHE A CA 1
ATOM 733 C C . PHE A 1 94 ? -4.925 -0.223 3.707 1.00 97.81 94 PHE A C 1
ATOM 735 O O . PHE A 1 94 ? -5.087 -1.263 3.078 1.00 97.81 94 PHE A O 1
ATOM 742 N N . LEU A 1 95 ? -5.053 -0.202 5.035 1.00 97.69 95 LEU A N 1
ATOM 743 C CA . LEU A 1 95 ? -5.395 -1.390 5.827 1.00 97.69 95 LEU A CA 1
ATOM 744 C C . LEU A 1 95 ? -6.760 -1.981 5.428 1.00 97.69 95 LEU A C 1
ATOM 746 O O . LEU A 1 95 ? -6.931 -3.203 5.384 1.00 97.69 95 LEU A O 1
ATOM 750 N N . ARG A 1 96 ? -7.733 -1.126 5.082 1.00 96.62 96 ARG A N 1
ATOM 751 C CA . ARG A 1 96 ? -9.019 -1.566 4.518 1.00 96.62 96 ARG A CA 1
ATOM 752 C C . ARG A 1 96 ? -8.858 -2.186 3.132 1.00 96.62 96 ARG A C 1
ATOM 754 O O . ARG A 1 96 ? -9.513 -3.184 2.820 1.00 96.62 96 ARG A O 1
ATOM 761 N N . ALA A 1 97 ? -7.991 -1.619 2.300 1.00 96.12 97 ALA A N 1
ATOM 762 C CA . ALA A 1 97 ? -7.676 -2.175 0.992 1.00 96.12 97 ALA A CA 1
ATOM 763 C C . ALA A 1 97 ? -7.078 -3.580 1.116 1.00 96.12 97 ALA A C 1
ATOM 765 O O . ALA A 1 97 ? -7.489 -4.468 0.379 1.00 96.12 97 ALA A O 1
ATOM 766 N N . LEU A 1 98 ? -6.224 -3.809 2.114 1.00 96.44 98 LEU A N 1
ATOM 767 C CA . LEU A 1 98 ? -5.621 -5.112 2.412 1.00 96.44 98 LEU A CA 1
ATOM 768 C C . LEU A 1 98 ? -6.571 -6.100 3.115 1.00 96.44 98 LEU A C 1
ATOM 770 O O . LEU A 1 98 ? -6.191 -7.232 3.405 1.00 96.44 98 LEU A O 1
ATOM 774 N N . GLY A 1 99 ? -7.812 -5.697 3.412 1.00 95.19 99 GLY A N 1
ATOM 775 C CA . GLY A 1 99 ? -8.821 -6.572 4.020 1.00 95.19 99 GLY A CA 1
ATOM 776 C C . GLY A 1 99 ? -8.528 -6.960 5.473 1.00 95.19 99 GLY A C 1
ATOM 777 O O . GLY A 1 99 ? -9.047 -7.968 5.960 1.00 95.19 99 GLY A O 1
ATOM 778 N N . VAL A 1 100 ? -7.688 -6.184 6.160 1.00 97.00 100 VAL A N 1
ATOM 779 C CA . VAL A 1 100 ? -7.342 -6.386 7.580 1.00 97.00 100 VAL A CA 1
ATOM 780 C C . VAL A 1 100 ? -8.071 -5.408 8.502 1.00 97.00 100 VAL A C 1
ATOM 782 O O . VAL A 1 100 ? -8.068 -5.567 9.723 1.00 97.00 100 VAL A O 1
ATOM 785 N N . VAL A 1 101 ? -8.737 -4.419 7.904 1.00 97.50 101 VAL A N 1
ATOM 786 C CA . VAL A 1 101 ? -9.654 -3.480 8.548 1.00 97.50 101 VAL A CA 1
ATOM 787 C C . VAL A 1 101 ? -10.955 -3.436 7.754 1.00 97.50 101 VAL A C 1
ATOM 789 O O . VAL A 1 101 ? -10.957 -3.419 6.523 1.00 97.50 101 VAL A O 1
ATOM 792 N N . GLU A 1 102 ? -12.075 -3.394 8.461 1.00 96.06 102 GLU A N 1
ATOM 793 C CA . GLU A 1 102 ? -13.411 -3.277 7.889 1.00 96.06 102 GLU A CA 1
ATOM 794 C C . GLU A 1 102 ? -14.014 -1.923 8.268 1.00 96.06 102 GLU A C 1
ATOM 796 O O . GLU A 1 102 ? -13.947 -1.511 9.427 1.00 96.06 102 GLU A O 1
ATOM 801 N N . ARG A 1 103 ? -14.635 -1.246 7.295 1.00 95.56 103 ARG A N 1
ATOM 802 C CA . ARG A 1 103 ? -15.528 -0.115 7.561 1.00 95.56 103 ARG A CA 1
ATOM 803 C C . ARG A 1 103 ? -16.946 -0.651 7.712 1.00 95.56 103 ARG A C 1
ATOM 805 O O . ARG A 1 103 ? -17.492 -1.214 6.769 1.00 95.56 103 ARG A O 1
ATOM 812 N N . THR A 1 104 ? -17.521 -0.430 8.879 1.00 94.12 104 THR A N 1
ATOM 813 C CA . THR A 1 104 ? -18.898 -0.763 9.246 1.00 94.12 104 THR A CA 1
ATOM 814 C C . THR A 1 104 ? -19.771 0.497 9.226 1.00 94.12 104 THR A C 1
ATOM 816 O O . THR A 1 104 ? -19.271 1.604 9.006 1.00 94.12 104 THR A O 1
ATOM 819 N N . GLY A 1 105 ? -21.071 0.351 9.496 1.00 91.69 105 GLY A N 1
ATOM 820 C CA . GLY A 1 105 ? -21.968 1.499 9.680 1.00 91.69 105 GLY A CA 1
ATOM 821 C C . GLY A 1 105 ? -21.604 2.388 10.878 1.00 91.69 105 GLY A C 1
ATOM 822 O O . GLY A 1 105 ? -21.918 3.571 10.862 1.00 91.69 105 GLY A O 1
ATOM 823 N N . SER A 1 106 ? -20.904 1.847 11.882 1.00 90.06 106 SER A N 1
ATOM 824 C CA . SER A 1 106 ? -20.531 2.544 13.120 1.00 90.06 106 SER A CA 1
ATOM 825 C C . SER A 1 106 ? -19.033 2.863 13.220 1.00 90.06 106 SER A C 1
ATOM 827 O O . SER A 1 106 ? -18.536 3.106 14.313 1.00 90.06 106 SER A O 1
ATOM 829 N N . GLY A 1 107 ? -18.295 2.817 12.105 1.00 96.12 107 GLY A N 1
ATOM 830 C CA . GLY A 1 107 ? -16.862 3.126 12.067 1.00 96.12 107 GLY A CA 1
ATOM 831 C C . GLY A 1 107 ? -15.988 1.950 11.635 1.00 96.12 107 GLY A C 1
ATOM 832 O O . GLY A 1 107 ? -16.443 1.047 10.932 1.00 96.12 107 GLY A O 1
ATOM 833 N N . PHE A 1 108 ? -14.720 1.964 12.021 1.00 98.06 108 PHE A N 1
ATOM 834 C CA . PHE A 1 108 ? -13.693 1.023 11.598 1.00 98.06 108 PHE A CA 1
ATOM 835 C C . PHE A 1 108 ? -13.359 0.025 12.696 1.00 98.06 108 PHE A C 1
ATOM 837 O O . PHE A 1 108 ? -13.212 0.387 13.862 1.00 98.06 108 PHE A O 1
ATOM 844 N N . LYS A 1 109 ? -13.191 -1.236 12.300 1.00 97.62 109 LYS A N 1
ATOM 845 C CA . LYS A 1 109 ? -12.701 -2.292 13.185 1.00 97.62 109 LYS A CA 1
ATOM 846 C C . LYS A 1 109 ? -11.634 -3.141 12.516 1.00 97.62 109 LYS A C 1
ATOM 848 O O . LYS A 1 109 ? -11.595 -3.291 11.293 1.00 97.62 109 LYS A O 1
ATOM 853 N N . ARG A 1 110 ? -10.801 -3.745 13.347 1.00 96.62 110 ARG A N 1
ATOM 854 C CA . ARG A 1 110 ? -9.812 -4.745 12.962 1.00 96.62 110 ARG A CA 1
ATOM 855 C C . ARG A 1 110 ? -10.484 -6.070 12.602 1.00 96.62 110 ARG A C 1
ATOM 857 O O . ARG A 1 110 ? -11.443 -6.475 13.257 1.00 96.62 110 ARG A O 1
ATOM 864 N N . VAL A 1 111 ? -9.970 -6.754 11.582 1.00 94.38 111 VAL A N 1
ATOM 865 C CA . VAL A 1 111 ? -10.497 -8.044 11.111 1.00 94.38 111 VAL A CA 1
ATOM 866 C C . VAL A 1 111 ? -9.528 -9.168 11.451 1.00 94.38 111 VAL A C 1
ATOM 868 O O . VAL A 1 111 ? -8.367 -9.116 11.049 1.00 94.38 111 VAL A O 1
ATOM 871 N N . GLY A 1 112 ? -10.045 -10.199 12.122 1.00 89.38 112 GLY A N 1
ATOM 872 C CA . GLY A 1 112 ? -9.343 -11.457 12.366 1.00 89.38 112 GLY A CA 1
ATOM 873 C C . GLY A 1 112 ? -8.098 -11.333 13.243 1.00 89.38 112 GLY A C 1
ATOM 874 O O . GLY A 1 112 ? -7.950 -10.405 14.044 1.00 89.38 112 GLY A O 1
ATOM 875 N N . GLU A 1 113 ? -7.225 -12.321 13.087 1.00 91.19 113 GLU A N 1
ATOM 876 C CA . GLU A 1 113 ? -5.906 -12.387 13.712 1.00 91.19 113 GLU A CA 1
ATOM 877 C C . GLU A 1 113 ? -4.856 -11.636 12.884 1.00 91.19 113 GLU A C 1
ATOM 879 O O . GLU A 1 113 ? -5.159 -11.026 11.854 1.00 91.19 113 GLU A O 1
ATOM 884 N N . GLU A 1 114 ? -3.608 -11.664 13.353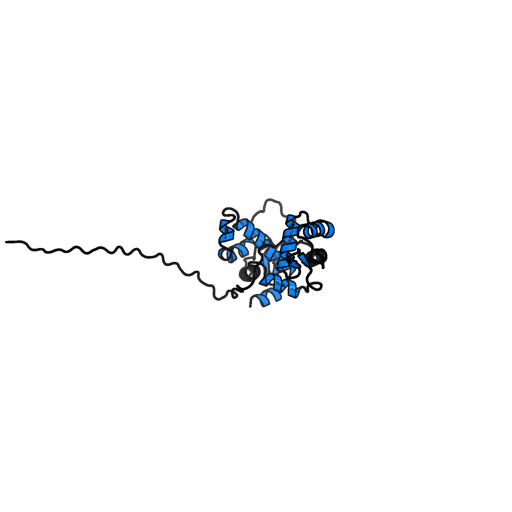 1.00 90.88 114 GLU A N 1
ATOM 885 C CA . GLU A 1 114 ? -2.503 -11.009 12.665 1.00 90.88 114 GLU A CA 1
ATOM 886 C C . GLU A 1 114 ? -2.364 -11.530 11.225 1.00 90.88 114 GLU A C 1
ATOM 888 O O . GLU A 1 114 ? -2.301 -12.741 11.002 1.00 90.88 114 GLU A O 1
ATOM 893 N N . PRO A 1 115 ? -2.336 -10.637 10.221 1.00 88.88 115 PRO A N 1
ATOM 894 C CA . PRO A 1 115 ? -2.361 -11.065 8.834 1.00 88.88 115 PRO A CA 1
ATOM 895 C C . PRO A 1 115 ? -1.033 -11.704 8.413 1.00 88.88 115 PRO A C 1
ATOM 897 O O . PRO A 1 115 ? 0.043 -11.108 8.532 1.00 88.88 115 PRO A O 1
ATOM 900 N N . ALA A 1 116 ? -1.126 -12.910 7.849 1.00 91.88 116 ALA A N 1
ATOM 901 C CA . ALA A 1 116 ? -0.008 -13.566 7.185 1.00 91.88 116 ALA A CA 1
ATOM 902 C C . ALA A 1 116 ? 0.482 -12.735 5.987 1.00 91.88 116 ALA A C 1
ATOM 904 O O . ALA A 1 116 ? -0.318 -12.126 5.273 1.00 91.88 116 ALA A O 1
ATOM 905 N N . ALA A 1 117 ? 1.797 -12.745 5.743 1.00 92.50 117 ALA A N 1
ATOM 906 C CA . ALA A 1 117 ? 2.413 -11.973 4.662 1.00 92.50 117 ALA A CA 1
ATOM 907 C C . ALA A 1 117 ? 1.830 -12.327 3.285 1.00 92.50 117 ALA A C 1
ATOM 909 O O . ALA A 1 117 ? 1.591 -11.436 2.474 1.00 92.50 117 ALA A O 1
ATOM 910 N N . GLU A 1 118 ? 1.525 -13.607 3.056 1.00 93.06 118 GLU A N 1
ATOM 911 C CA . GLU A 1 118 ? 0.961 -14.067 1.787 1.00 93.06 118 GLU A CA 1
ATOM 912 C C . GLU A 1 118 ? -0.430 -13.485 1.518 1.00 93.06 118 GLU A C 1
ATOM 914 O O . GLU A 1 118 ? -0.685 -12.946 0.446 1.00 93.06 118 GLU A O 1
ATOM 919 N N . ARG A 1 119 ? -1.297 -13.458 2.537 1.00 92.88 119 ARG A N 1
ATOM 920 C CA . ARG A 1 119 ? -2.628 -12.851 2.422 1.00 92.88 119 ARG A CA 1
ATOM 921 C C . ARG A 1 119 ? -2.548 -11.348 2.138 1.00 92.88 119 ARG A C 1
ATOM 923 O O . ARG A 1 119 ? -3.365 -10.821 1.387 1.00 92.88 119 ARG A O 1
ATOM 930 N N . LEU A 1 120 ? -1.587 -10.646 2.747 1.00 95.88 120 LEU A N 1
ATOM 931 C CA . LEU A 1 120 ? -1.376 -9.216 2.493 1.00 95.88 120 LEU A CA 1
ATOM 932 C C . LEU A 1 120 ? -0.922 -8.964 1.054 1.00 95.88 120 LEU A C 1
ATOM 934 O O . LEU A 1 120 ? -1.430 -8.049 0.412 1.00 95.88 120 LEU A O 1
ATOM 938 N N . ARG A 1 121 ? 0.001 -9.788 0.554 1.00 95.88 121 ARG A N 1
ATOM 939 C CA . ARG A 1 121 ? 0.509 -9.738 -0.819 1.00 95.88 121 ARG A CA 1
ATOM 940 C C . ARG A 1 121 ? -0.613 -9.938 -1.837 1.00 95.88 121 ARG A C 1
ATOM 942 O O . ARG A 1 121 ? -0.754 -9.126 -2.747 1.00 95.88 121 ARG A O 1
ATOM 949 N N . GLU A 1 122 ? -1.430 -10.974 -1.667 1.00 94.00 122 GLU A N 1
ATOM 950 C CA . GLU A 1 122 ? -2.575 -11.248 -2.548 1.00 94.00 122 GLU A CA 1
ATOM 951 C C . GLU A 1 122 ? -3.582 -10.096 -2.520 1.00 94.00 122 GLU A C 1
ATOM 953 O O . GLU A 1 122 ? -3.955 -9.561 -3.562 1.00 94.00 122 GLU A O 1
ATOM 958 N N . ALA A 1 123 ? -3.952 -9.624 -1.324 1.00 95.00 123 ALA A N 1
ATOM 959 C CA . ALA A 1 123 ? -4.856 -8.486 -1.193 1.00 95.00 123 ALA A CA 1
ATOM 960 C C . ALA A 1 123 ? -4.284 -7.209 -1.832 1.00 95.00 123 ALA A C 1
ATOM 962 O O . ALA A 1 123 ? -5.038 -6.427 -2.410 1.00 95.00 123 ALA A O 1
ATOM 963 N N . PHE A 1 124 ? -2.968 -6.994 -1.754 1.00 96.75 124 PHE A N 1
ATOM 964 C CA . PHE A 1 124 ? -2.306 -5.865 -2.397 1.00 96.75 124 PHE A CA 1
ATOM 965 C C . PHE A 1 124 ? -2.416 -5.940 -3.923 1.00 96.75 124 PHE A C 1
ATOM 967 O O . PHE A 1 124 ? -2.835 -4.964 -4.545 1.00 96.75 124 PHE A O 1
ATOM 974 N N . LEU A 1 125 ? -2.095 -7.084 -4.533 1.00 95.75 125 LEU A N 1
ATOM 975 C CA . LEU A 1 125 ? -2.184 -7.265 -5.989 1.00 95.75 125 LEU A CA 1
ATOM 976 C C . LEU A 1 125 ? -3.627 -7.184 -6.507 1.00 95.75 125 LEU A C 1
ATOM 978 O O . LEU A 1 125 ? -3.868 -6.643 -7.584 1.00 95.75 125 LEU A O 1
ATOM 982 N N . ASP A 1 126 ? -4.592 -7.654 -5.720 1.00 93.12 126 ASP A N 1
ATOM 983 C CA . ASP A 1 126 ? -5.985 -7.751 -6.163 1.00 93.12 126 ASP A CA 1
ATOM 984 C C . ASP A 1 126 ? -6.785 -6.464 -5.942 1.00 93.12 126 ASP A C 1
ATOM 986 O O . ASP A 1 126 ? -7.705 -6.147 -6.702 1.00 93.12 126 ASP A O 1
ATOM 990 N N . ARG A 1 127 ? -6.486 -5.732 -4.863 1.00 94.69 127 ARG A N 1
ATOM 991 C CA . ARG A 1 127 ? -7.354 -4.651 -4.366 1.00 94.69 127 ARG A CA 1
ATOM 992 C C . ARG A 1 127 ? -6.717 -3.277 -4.449 1.00 94.69 127 ARG A C 1
ATOM 994 O O . ARG A 1 127 ? -7.438 -2.291 -4.298 1.00 94.69 127 ARG A O 1
ATOM 1001 N N . ILE A 1 128 ? -5.415 -3.165 -4.699 1.00 96.44 128 ILE A N 1
ATOM 1002 C CA . ILE A 1 128 ? -4.787 -1.873 -4.979 1.00 96.44 128 ILE A CA 1
ATOM 1003 C C . ILE A 1 128 ? -4.877 -1.583 -6.474 1.00 96.44 128 ILE A C 1
ATOM 1005 O O . ILE A 1 128 ? -4.601 -2.417 -7.327 1.00 96.44 128 ILE A O 1
ATOM 1009 N N . LEU A 1 129 ? -5.304 -0.369 -6.807 1.00 94.50 129 LEU A N 1
ATOM 1010 C CA . LEU A 1 129 ? -5.459 0.042 -8.195 1.00 94.50 129 LEU A CA 1
ATOM 1011 C C . LEU A 1 129 ? -4.098 0.021 -8.911 1.00 94.50 129 LEU A C 1
ATOM 1013 O O . LEU A 1 129 ? -3.143 0.644 -8.441 1.00 94.50 129 LEU A O 1
ATOM 1017 N N . LEU A 1 130 ? -4.032 -0.671 -10.046 1.00 95.12 130 LEU A N 1
ATOM 1018 C CA . LEU A 1 130 ? -2.838 -0.847 -10.875 1.00 95.12 130 LEU A CA 1
ATOM 1019 C C . LEU A 1 130 ? -1.642 -1.566 -10.214 1.00 95.12 130 LEU A C 1
ATOM 1021 O O . LEU A 1 130 ? -0.547 -1.510 -10.756 1.00 95.12 130 LEU A O 1
ATOM 1025 N N . SER A 1 131 ? -1.782 -2.220 -9.053 1.00 96.31 131 SER A N 1
ATOM 1026 C CA . SER A 1 131 ? -0.630 -2.880 -8.403 1.00 96.31 131 SER A CA 1
ATOM 1027 C C . SER A 1 131 ? -0.087 -4.064 -9.205 1.00 96.31 131 SER A C 1
ATOM 1029 O O . SER A 1 131 ? 1.128 -4.207 -9.341 1.00 96.31 131 SER A O 1
ATOM 1031 N N . HIS A 1 132 ? -0.973 -4.881 -9.772 1.00 95.06 132 HIS A N 1
ATOM 1032 C CA . HIS A 1 132 ? -0.598 -5.984 -10.652 1.00 95.06 132 HIS A CA 1
ATOM 1033 C C . HIS A 1 132 ? 0.007 -5.482 -11.969 1.00 95.06 132 HIS A C 1
ATOM 1035 O O . HIS A 1 132 ? 0.985 -6.030 -12.469 1.00 95.06 132 HIS A O 1
ATOM 1041 N N . GLU A 1 133 ? -0.559 -4.417 -12.528 1.00 95.56 133 GLU A N 1
ATOM 1042 C CA . GLU A 1 133 ? -0.101 -3.770 -13.754 1.00 95.56 133 GLU A CA 1
ATOM 1043 C C . GLU A 1 133 ? 1.296 -3.155 -13.559 1.00 95.56 133 GLU A C 1
ATOM 1045 O O . GLU A 1 133 ? 2.145 -3.283 -14.438 1.00 95.56 133 GLU A O 1
ATOM 1050 N N . VAL A 1 134 ? 1.581 -2.582 -12.382 1.00 96.88 134 VAL A N 1
ATOM 1051 C CA . VAL A 1 134 ? 2.927 -2.125 -11.992 1.00 96.88 134 VAL A CA 1
ATOM 1052 C C . VAL A 1 134 ? 3.914 -3.292 -11.912 1.00 96.88 134 VAL A C 1
ATOM 1054 O O . VAL A 1 134 ? 5.011 -3.183 -12.457 1.00 96.88 134 VAL A O 1
ATOM 1057 N N . LEU A 1 135 ? 3.540 -4.411 -11.279 1.00 96.31 135 LEU A N 1
ATOM 1058 C CA . LEU A 1 135 ? 4.390 -5.608 -11.203 1.00 96.31 135 LEU A CA 1
ATOM 1059 C C . LEU A 1 135 ? 4.703 -6.165 -12.604 1.00 96.31 135 LEU A C 1
ATOM 1061 O O . LEU A 1 135 ? 5.866 -6.405 -12.936 1.00 96.31 135 LEU A O 1
ATOM 1065 N N . TRP A 1 136 ? 3.675 -6.306 -13.445 1.00 94.12 136 TRP A N 1
ATOM 1066 C CA . TRP A 1 136 ? 3.823 -6.735 -14.835 1.00 94.12 136 TRP A CA 1
ATOM 1067 C C . TRP A 1 136 ? 4.738 -5.780 -15.608 1.00 94.12 136 TRP A C 1
ATOM 1069 O O . TRP A 1 136 ? 5.717 -6.223 -16.209 1.00 94.12 136 TRP A O 1
ATOM 1079 N N . ALA A 1 137 ? 4.502 -4.468 -15.534 1.00 94.25 137 ALA A N 1
ATOM 1080 C CA . ALA A 1 137 ? 5.304 -3.474 -16.243 1.00 94.25 137 ALA A CA 1
ATOM 1081 C C . ALA A 1 137 ? 6.771 -3.479 -15.788 1.00 94.25 137 ALA A C 1
ATOM 1083 O O . ALA A 1 137 ? 7.666 -3.419 -16.634 1.00 94.25 137 ALA A O 1
ATOM 1084 N N . ALA A 1 138 ? 7.034 -3.627 -14.486 1.00 93.44 138 ALA A N 1
ATOM 1085 C CA . ALA A 1 138 ? 8.389 -3.748 -13.953 1.00 93.44 138 ALA A CA 1
ATOM 1086 C C . ALA A 1 138 ? 9.128 -4.970 -14.524 1.00 93.44 138 ALA A C 1
ATOM 1088 O O . ALA A 1 138 ? 10.289 -4.855 -14.922 1.00 93.44 138 ALA A O 1
ATOM 1089 N N . SER A 1 139 ? 8.444 -6.111 -14.676 1.00 90.12 139 SER A N 1
ATOM 1090 C CA . SER A 1 139 ? 9.036 -7.307 -15.298 1.00 90.12 139 SER A CA 1
ATOM 1091 C C . SER A 1 139 ? 9.422 -7.111 -16.765 1.00 90.12 139 SER A C 1
ATOM 1093 O O . SER A 1 139 ? 10.408 -7.681 -17.228 1.00 90.12 139 SER A O 1
ATOM 1095 N N . LYS A 1 140 ? 8.692 -6.254 -17.490 1.00 88.31 140 LYS A N 1
ATOM 1096 C CA . LYS A 1 140 ? 8.985 -5.909 -18.890 1.00 88.31 140 LYS A CA 1
ATOM 1097 C C . LYS A 1 140 ? 10.058 -4.831 -19.031 1.00 88.31 140 LYS A C 1
ATOM 1099 O O . LYS A 1 140 ? 10.584 -4.643 -20.127 1.00 88.31 140 LYS A O 1
ATOM 1104 N N . CYS A 1 141 ? 10.362 -4.093 -17.965 1.00 76.69 141 CYS A N 1
ATOM 1105 C CA . CYS A 1 141 ? 11.459 -3.130 -17.951 1.00 76.69 141 CYS A CA 1
ATOM 1106 C C . CYS A 1 141 ? 12.811 -3.818 -17.724 1.00 76.69 141 CYS A C 1
ATOM 1108 O O . CYS A 1 141 ? 13.761 -3.458 -18.399 1.00 76.69 141 CYS A O 1
ATOM 1110 N N . GLY A 1 142 ? 12.888 -4.827 -16.847 1.00 59.72 142 GLY A N 1
ATOM 1111 C CA . GLY A 1 142 ? 14.141 -5.460 -16.397 1.00 59.72 142 GLY A CA 1
ATOM 1112 C C . GLY A 1 142 ? 14.794 -6.478 -17.344 1.00 59.72 142 GLY A C 1
ATOM 1113 O O . GLY A 1 142 ? 15.580 -7.306 -16.891 1.00 59.72 142 GLY A O 1
ATOM 1114 N N . SER A 1 143 ? 14.474 -6.459 -18.641 1.00 54.66 143 SER A N 1
ATOM 1115 C CA . SER A 1 143 ? 15.153 -7.294 -19.644 1.00 54.66 143 SER A CA 1
ATOM 1116 C C . SER A 1 143 ? 16.238 -6.475 -20.354 1.00 54.66 143 SER A C 1
ATOM 1118 O O . SER A 1 143 ? 15.942 -5.698 -21.259 1.00 54.66 143 SER A O 1
ATOM 1120 N N . GLY A 1 144 ? 17.502 -6.636 -19.947 1.00 58.09 144 GLY A N 1
ATOM 1121 C CA . GLY A 1 144 ? 18.660 -5.979 -20.573 1.00 58.09 144 GLY A CA 1
ATOM 1122 C C . GLY A 1 144 ? 19.148 -4.722 -19.839 1.00 58.09 144 GLY A C 1
ATOM 1123 O O . GLY A 1 144 ? 19.209 -4.701 -18.617 1.00 58.09 144 GLY A O 1
ATOM 1124 N N . ALA A 1 145 ? 19.554 -3.686 -20.583 1.00 53.50 145 ALA A N 1
ATOM 1125 C CA . ALA A 1 145 ? 20.211 -2.490 -20.034 1.00 53.50 145 ALA A CA 1
ATOM 1126 C C . ALA A 1 145 ? 19.257 -1.450 -19.405 1.00 53.50 145 ALA A C 1
ATOM 1128 O O . ALA A 1 145 ? 19.723 -0.469 -18.829 1.00 53.50 145 ALA A O 1
ATOM 1129 N N . ALA A 1 146 ? 17.938 -1.626 -19.529 1.00 64.69 146 ALA A N 1
ATOM 1130 C CA . ALA A 1 146 ? 16.954 -0.697 -18.981 1.00 64.69 146 ALA A CA 1
ATOM 1131 C C . ALA A 1 146 ? 16.517 -1.145 -17.580 1.00 64.69 146 ALA A C 1
ATOM 1133 O O . ALA A 1 146 ? 16.033 -2.255 -17.391 1.00 64.69 146 ALA A O 1
ATOM 1134 N N . LEU A 1 147 ? 16.672 -0.278 -16.583 1.00 76.19 147 LEU A N 1
ATOM 1135 C CA . LEU A 1 147 ? 16.157 -0.522 -15.239 1.00 76.19 147 LEU A CA 1
ATOM 1136 C C . LEU A 1 147 ? 14.666 -0.167 -15.155 1.00 76.19 147 LEU A C 1
ATOM 1138 O O . LEU A 1 147 ? 14.198 0.771 -15.801 1.00 76.19 147 LEU A O 1
ATOM 1142 N N . ALA A 1 148 ? 13.911 -0.888 -14.322 1.00 88.75 148 ALA A N 1
ATOM 1143 C CA . ALA A 1 148 ? 12.494 -0.610 -14.083 1.00 88.75 148 ALA A CA 1
ATOM 1144 C C . ALA A 1 148 ? 12.269 0.599 -13.162 1.00 88.75 148 ALA A C 1
ATOM 1146 O O . ALA A 1 148 ? 11.722 0.451 -12.079 1.00 88.75 148 ALA A O 1
ATOM 1147 N N . THR A 1 149 ? 12.689 1.795 -13.565 1.00 91.62 149 THR A N 1
ATOM 1148 C CA . THR A 1 149 ? 12.500 3.012 -12.757 1.00 91.62 149 THR A CA 1
ATOM 1149 C C . THR A 1 149 ? 11.016 3.380 -12.586 1.00 91.62 149 THR A C 1
ATOM 1151 O O . THR A 1 149 ? 10.200 3.031 -13.448 1.00 91.62 149 THR A O 1
ATOM 1154 N N . PRO A 1 150 ? 10.628 4.133 -11.534 1.00 92.81 150 PRO A N 1
ATOM 1155 C CA . PRO A 1 150 ? 9.260 4.629 -11.365 1.00 92.81 150 PRO A CA 1
ATOM 1156 C C . PRO A 1 150 ? 8.713 5.343 -12.603 1.00 92.81 150 PRO A C 1
ATOM 1158 O O . PRO A 1 150 ? 7.573 5.094 -12.996 1.00 92.81 150 PRO A O 1
ATOM 1161 N N . LYS A 1 151 ? 9.530 6.176 -13.263 1.00 92.25 151 LYS A N 1
ATOM 1162 C CA . LYS A 1 151 ? 9.183 6.798 -14.551 1.00 92.25 151 LYS A CA 1
ATOM 1163 C C . LYS A 1 151 ? 8.936 5.752 -15.645 1.00 92.25 151 LYS A C 1
ATOM 1165 O O . LYS A 1 151 ? 7.870 5.766 -16.249 1.00 92.25 151 LYS A O 1
ATOM 1170 N N . ALA A 1 152 ? 9.874 4.828 -15.872 1.00 92.19 152 ALA A N 1
ATOM 1171 C CA . ALA A 1 152 ? 9.770 3.832 -16.945 1.00 92.19 152 ALA A CA 1
ATOM 1172 C C . ALA A 1 152 ? 8.585 2.868 -16.765 1.00 92.19 152 ALA A C 1
ATOM 1174 O O . ALA A 1 152 ? 7.979 2.426 -17.745 1.00 92.19 152 ALA A O 1
ATOM 1175 N N . VAL A 1 153 ? 8.258 2.538 -15.514 1.00 94.69 153 VAL A N 1
ATOM 1176 C CA . VAL A 1 153 ? 7.092 1.724 -15.159 1.00 94.69 153 VAL A CA 1
ATOM 1177 C C . VAL A 1 153 ? 5.805 2.529 -15.330 1.00 94.69 153 VAL A C 1
ATOM 1179 O O . VAL A 1 153 ? 4.870 2.035 -15.957 1.00 94.69 153 VAL A O 1
ATOM 1182 N N . PHE A 1 154 ? 5.762 3.777 -14.849 1.00 95.19 154 PHE A N 1
ATOM 1183 C CA . PHE A 1 154 ? 4.611 4.664 -15.037 1.00 95.19 154 PHE A CA 1
ATOM 1184 C C . PHE A 1 154 ? 4.291 4.878 -16.519 1.00 95.19 154 PHE A C 1
ATOM 1186 O O . PHE A 1 154 ? 3.132 4.757 -16.904 1.00 95.19 154 PHE A O 1
ATOM 1193 N N . ASP A 1 155 ? 5.297 5.137 -17.356 1.00 94.12 155 ASP A N 1
ATOM 1194 C CA . ASP A 1 155 ? 5.108 5.369 -18.791 1.00 94.12 155 ASP A CA 1
ATOM 1195 C C . ASP A 1 155 ? 4.428 4.170 -19.479 1.00 94.12 155 ASP A C 1
ATOM 1197 O O . ASP A 1 155 ? 3.591 4.363 -20.361 1.00 94.12 155 ASP A O 1
ATOM 1201 N N . ARG A 1 156 ? 4.705 2.938 -19.023 1.00 94.81 156 ARG A N 1
ATOM 1202 C CA . ARG A 1 156 ? 4.056 1.708 -19.517 1.00 94.81 156 ARG A CA 1
ATOM 1203 C C . ARG A 1 156 ? 2.597 1.571 -19.082 1.00 94.81 156 ARG A C 1
ATOM 1205 O O . ARG A 1 156 ? 1.779 1.136 -19.882 1.00 94.81 156 ARG A O 1
ATOM 1212 N N . ILE A 1 157 ? 2.262 1.946 -17.845 1.00 95.69 157 ILE A N 1
ATOM 1213 C CA . ILE A 1 157 ? 0.886 1.858 -17.310 1.00 95.69 157 ILE A CA 1
ATOM 1214 C C . ILE A 1 157 ? 0.081 3.152 -17.499 1.00 95.69 157 ILE A C 1
ATOM 1216 O O . ILE A 1 157 ? -1.043 3.287 -17.014 1.00 95.69 157 ILE A O 1
ATOM 1220 N N . ARG A 1 158 ? 0.654 4.149 -18.177 1.00 95.31 158 ARG A N 1
ATOM 1221 C CA . ARG A 1 158 ? 0.092 5.497 -18.317 1.00 95.31 158 ARG A CA 1
ATOM 1222 C C . ARG A 1 158 ? -1.310 5.479 -18.923 1.00 95.31 158 ARG A C 1
ATOM 1224 O O . ARG A 1 158 ? -2.183 6.223 -18.472 1.00 95.31 158 ARG A O 1
ATOM 1231 N N . SER A 1 159 ? -1.531 4.634 -19.930 1.00 93.88 159 SER A N 1
ATOM 1232 C CA . SER A 1 159 ? -2.826 4.463 -20.598 1.00 93.88 159 SER A CA 1
ATOM 1233 C C . SER A 1 159 ? -3.888 3.832 -19.692 1.00 93.88 159 SER A C 1
ATOM 1235 O O . SER A 1 159 ? -5.070 4.107 -19.899 1.00 93.88 159 SER A O 1
ATOM 1237 N N . ASP A 1 160 ? -3.481 3.097 -18.655 1.00 93.75 160 ASP A N 1
ATOM 1238 C CA . ASP A 1 160 ? -4.362 2.391 -17.713 1.00 93.75 160 ASP A CA 1
ATOM 1239 C C . ASP A 1 160 ? -4.884 3.272 -16.583 1.00 93.75 160 ASP A C 1
ATOM 1241 O O . ASP A 1 160 ? -5.838 2.917 -15.887 1.00 93.75 160 ASP A O 1
ATOM 1245 N N . VAL A 1 161 ? -4.267 4.439 -16.386 1.00 92.88 161 VAL A N 1
ATOM 1246 C CA . VAL A 1 161 ? -4.741 5.421 -15.414 1.00 92.88 161 VAL A CA 1
ATOM 1247 C C . VAL A 1 161 ? -6.161 5.852 -15.795 1.00 92.88 161 VAL A C 1
ATOM 1249 O O . VAL A 1 161 ? -6.332 6.384 -16.899 1.00 92.88 161 VAL A O 1
ATOM 1252 N N . P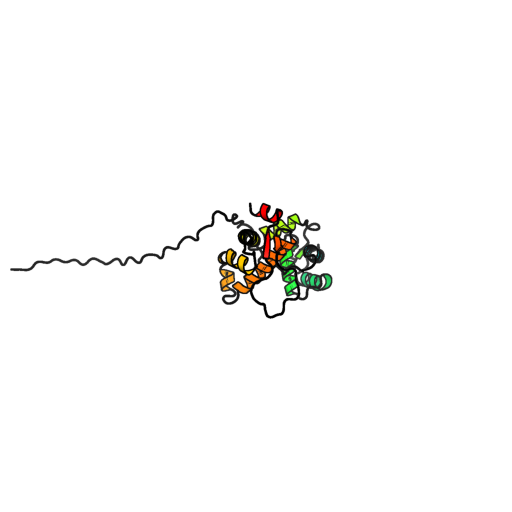RO A 1 162 ? -7.163 5.691 -14.902 1.00 90.69 162 PRO A N 1
ATOM 1253 C CA . PRO A 1 162 ? -8.548 6.022 -15.209 1.00 90.69 162 PRO A CA 1
ATOM 1254 C C . PRO A 1 162 ? -8.712 7.456 -15.709 1.00 90.69 162 PRO A C 1
ATOM 1256 O O . PRO A 1 162 ? -8.181 8.397 -15.121 1.00 90.69 162 PRO A O 1
ATOM 1259 N N . THR A 1 163 ? -9.510 7.642 -16.758 1.00 90.50 163 THR A N 1
ATOM 1260 C CA . THR A 1 163 ? -9.706 8.950 -17.401 1.00 90.50 163 THR A CA 1
ATOM 1261 C C . THR A 1 163 ? -10.142 10.042 -16.417 1.00 90.50 163 THR A C 1
ATOM 1263 O O . THR A 1 163 ? -9.648 11.166 -16.484 1.00 90.50 163 THR A O 1
ATOM 1266 N N . TYR A 1 164 ? -11.006 9.716 -15.446 1.00 88.88 164 TYR A N 1
ATOM 1267 C CA . TYR A 1 164 ? -11.466 10.681 -14.440 1.00 88.88 164 TYR A CA 1
ATOM 1268 C C . TYR A 1 164 ? -10.319 11.249 -13.582 1.00 88.88 164 TYR A C 1
ATOM 1270 O O . TYR A 1 164 ? -10.400 12.383 -13.117 1.00 88.88 164 TYR A O 1
ATOM 1278 N N . GLU A 1 165 ? -9.240 10.489 -13.376 1.00 90.38 165 GLU A N 1
ATOM 1279 C CA . GLU A 1 165 ? -8.070 10.938 -12.611 1.00 90.38 165 GLU A CA 1
ATOM 1280 C C . GLU A 1 165 ? -7.267 11.985 -13.374 1.00 90.38 165 GLU A C 1
ATOM 1282 O O . GLU A 1 165 ? -6.737 12.913 -12.762 1.00 90.38 165 GLU A O 1
ATOM 1287 N N . ARG A 1 166 ? -7.234 11.861 -14.706 1.00 89.69 166 ARG A N 1
ATOM 1288 C CA . ARG A 1 166 ? -6.597 12.835 -15.598 1.00 89.69 166 ARG A CA 1
ATOM 1289 C C . ARG A 1 166 ? -7.362 14.153 -15.576 1.00 89.69 166 ARG A C 1
ATOM 1291 O O . ARG A 1 166 ? -6.755 15.204 -15.439 1.00 89.69 166 ARG A O 1
ATOM 1298 N N . TYR A 1 167 ? -8.694 14.101 -15.603 1.00 90.62 167 TYR A N 1
ATOM 1299 C CA . TYR A 1 167 ? -9.525 15.308 -15.519 1.00 90.62 167 TYR A CA 1
ATOM 1300 C C . TYR A 1 167 ? -9.547 15.957 -14.134 1.00 90.62 167 TYR A C 1
ATOM 1302 O O . TYR A 1 167 ? -9.720 17.168 -14.038 1.00 90.62 167 TYR A O 1
ATOM 1310 N N . LYS A 1 168 ? -9.374 15.182 -13.057 1.00 89.00 168 LYS A N 1
ATOM 1311 C CA . LYS A 1 168 ? -9.362 15.723 -11.690 1.00 89.00 168 LYS A CA 1
ATOM 1312 C C . LYS A 1 168 ? -8.175 16.660 -11.440 1.00 89.00 168 LYS A C 1
ATOM 1314 O O . LYS A 1 168 ? -8.312 17.598 -10.665 1.00 89.00 168 LYS A O 1
ATOM 1319 N N . ASN A 1 169 ? -7.025 16.386 -12.060 1.00 89.00 169 ASN A N 1
ATOM 1320 C CA . ASN A 1 169 ? -5.786 17.149 -11.893 1.00 89.00 169 ASN A CA 1
ATOM 1321 C C . ASN A 1 169 ? -5.052 17.276 -13.247 1.00 89.00 169 ASN A C 1
ATOM 1323 O O . ASN A 1 169 ? -4.001 16.655 -13.420 1.00 89.00 169 ASN A O 1
ATOM 1327 N N . PRO A 1 170 ? -5.592 18.024 -14.225 1.00 88.94 170 PRO A N 1
ATOM 1328 C CA . PRO A 1 170 ? -5.121 17.991 -15.615 1.00 88.94 170 PRO A CA 1
ATOM 1329 C C . PRO A 1 170 ? -3.631 18.314 -15.765 1.00 88.94 170 PRO A C 1
ATOM 1331 O O . PRO A 1 170 ? -2.950 17.666 -16.556 1.00 88.94 170 PRO A O 1
ATOM 1334 N N . ASP A 1 171 ? -3.110 19.220 -14.937 1.00 92.19 171 ASP A N 1
ATOM 1335 C CA . ASP A 1 171 ? -1.724 19.690 -15.031 1.00 92.19 171 ASP A CA 1
ATOM 1336 C C . ASP A 1 171 ? -0.732 18.888 -14.169 1.00 92.19 171 ASP A C 1
ATOM 1338 O O . ASP A 1 171 ? 0.477 19.085 -14.264 1.00 92.19 171 ASP A O 1
ATOM 1342 N N . SER A 1 172 ? -1.213 17.996 -13.295 1.00 92.50 172 SER A N 1
ATOM 1343 C CA . SER A 1 172 ? -0.363 17.329 -12.293 1.00 92.50 172 SER A CA 1
ATOM 1344 C C . SER A 1 172 ? -0.622 15.836 -12.106 1.00 92.50 172 SER A C 1
ATOM 1346 O O . SER A 1 172 ? 0.112 15.183 -11.358 1.00 92.50 172 SER A O 1
ATOM 1348 N N . TRP A 1 173 ? -1.610 15.254 -12.798 1.00 94.88 173 TRP A N 1
ATOM 1349 C CA . TRP A 1 173 ? -1.954 13.839 -12.642 1.00 94.88 173 TRP A CA 1
ATOM 1350 C C . TRP A 1 173 ? -0.764 12.922 -12.938 1.00 94.88 173 TRP A C 1
ATOM 1352 O O . TRP A 1 173 ? -0.574 11.949 -12.217 1.00 94.88 173 TRP A O 1
ATOM 1362 N N . GLU A 1 174 ? 0.068 13.233 -13.933 1.00 95.25 174 GLU A N 1
ATOM 1363 C CA . GLU A 1 174 ? 1.232 12.405 -14.270 1.00 95.25 174 GLU A CA 1
ATOM 1364 C C . GLU A 1 174 ? 2.242 12.344 -13.131 1.00 95.25 174 GLU A C 1
ATOM 1366 O O . GLU A 1 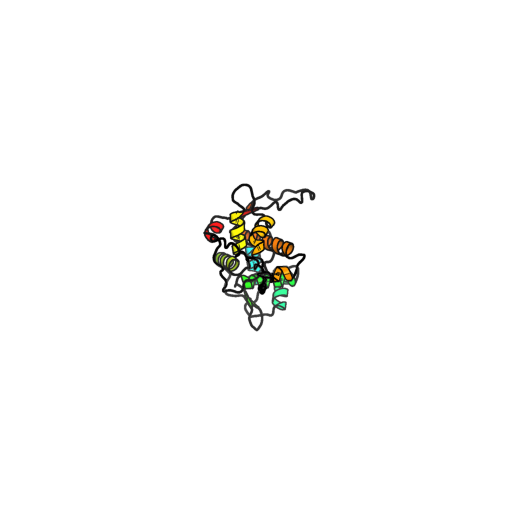174 ? 2.728 11.268 -12.797 1.00 95.25 174 GLU A O 1
ATOM 1371 N N . SER A 1 175 ? 2.522 13.490 -12.506 1.00 94.69 175 SER A N 1
ATOM 1372 C CA . SER A 1 175 ? 3.426 13.567 -11.359 1.00 94.69 175 SER A CA 1
ATOM 1373 C C . SER A 1 175 ? 2.869 12.761 -10.181 1.00 94.69 175 SER A C 1
ATOM 1375 O O . SER A 1 175 ? 3.545 11.878 -9.655 1.00 94.69 175 SER A O 1
ATOM 1377 N N . ILE A 1 176 ? 1.585 12.963 -9.858 1.00 93.56 176 ILE A N 1
ATOM 1378 C CA . ILE A 1 176 ? 0.877 12.247 -8.783 1.00 93.56 176 ILE A CA 1
ATOM 1379 C C . ILE A 1 176 ? 0.893 10.729 -9.018 1.00 93.56 176 ILE A C 1
ATOM 1381 O O . ILE A 1 176 ? 1.087 9.941 -8.091 1.00 93.56 176 ILE A O 1
ATOM 1385 N N . TRP A 1 177 ? 0.658 10.292 -10.255 1.00 95.88 177 TRP A N 1
ATOM 1386 C CA . TRP A 1 177 ? 0.618 8.871 -10.593 1.00 95.88 177 TRP A CA 1
ATOM 1387 C C . TRP A 1 177 ? 2.005 8.241 -10.684 1.00 95.88 177 TRP A C 1
ATOM 1389 O O . TRP A 1 177 ? 2.144 7.069 -10.328 1.00 95.88 177 TRP A O 1
ATOM 1399 N N . ARG A 1 178 ? 3.033 8.996 -11.074 1.00 95.62 178 ARG A N 1
ATOM 1400 C CA . ARG A 1 178 ? 4.427 8.543 -11.021 1.00 95.62 178 ARG A CA 1
ATOM 1401 C C . ARG A 1 178 ? 4.905 8.362 -9.583 1.00 95.62 178 ARG A C 1
ATOM 1403 O O . ARG A 1 178 ? 5.433 7.302 -9.264 1.00 95.62 178 ARG A O 1
ATOM 1410 N N . GLU A 1 179 ? 4.649 9.331 -8.705 1.00 94.38 179 GLU A N 1
ATOM 1411 C CA . GLU A 1 179 ? 4.954 9.219 -7.270 1.00 94.38 179 GLU A CA 1
ATOM 1412 C C . GLU A 1 179 ? 4.251 8.000 -6.661 1.00 94.38 179 GLU A C 1
ATOM 1414 O O . GLU A 1 179 ? 4.873 7.140 -6.034 1.00 94.38 179 GLU A O 1
ATOM 1419 N N . ARG A 1 180 ? 2.952 7.849 -6.948 1.00 96.12 180 ARG A N 1
ATOM 1420 C CA . ARG A 1 180 ? 2.186 6.672 -6.531 1.00 96.12 180 ARG A CA 1
ATOM 1421 C C . ARG A 1 180 ? 2.777 5.368 -7.074 1.00 96.12 180 ARG A C 1
ATOM 1423 O O . ARG A 1 180 ? 2.781 4.373 -6.355 1.00 96.12 180 ARG A O 1
ATOM 1430 N N . THR A 1 181 ? 3.245 5.351 -8.320 1.00 96.94 181 THR A N 1
ATOM 1431 C CA . THR A 1 181 ? 3.909 4.180 -8.918 1.00 96.94 181 THR A CA 1
ATOM 1432 C C . THR A 1 181 ? 5.164 3.818 -8.129 1.00 96.94 181 THR A C 1
ATOM 1434 O O . THR A 1 181 ? 5.349 2.646 -7.815 1.00 96.94 181 THR A O 1
ATOM 1437 N N . GLY A 1 182 ? 5.948 4.813 -7.704 1.00 95.50 182 GLY A N 1
ATOM 1438 C CA . GLY A 1 182 ? 7.057 4.626 -6.766 1.00 95.50 182 GLY A CA 1
ATOM 1439 C C . GLY A 1 182 ? 6.617 3.955 -5.462 1.00 95.50 182 GLY A C 1
ATOM 1440 O O . GLY A 1 182 ? 7.175 2.931 -5.083 1.00 95.50 182 GLY A O 1
ATOM 1441 N N . HIS A 1 183 ? 5.551 4.440 -4.814 1.00 97.06 183 HIS A N 1
ATOM 1442 C CA . HIS A 1 183 ? 5.037 3.795 -3.595 1.00 97.06 183 HIS A CA 1
ATOM 1443 C C . HIS A 1 183 ? 4.608 2.342 -3.830 1.00 97.06 183 HIS A C 1
ATOM 1445 O O . HIS A 1 183 ? 4.849 1.486 -2.982 1.00 97.06 183 HIS A O 1
ATOM 1451 N N . VAL A 1 184 ? 3.973 2.046 -4.969 1.00 97.94 184 VAL A N 1
ATOM 1452 C CA . VAL A 1 184 ? 3.569 0.675 -5.312 1.00 97.94 184 VAL A CA 1
ATOM 1453 C C . VAL A 1 184 ? 4.790 -0.221 -5.514 1.00 97.94 184 VAL A C 1
ATOM 1455 O O . VAL A 1 184 ? 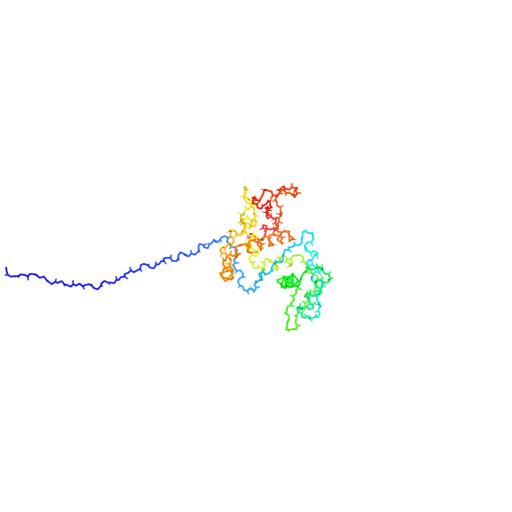4.808 -1.309 -4.946 1.00 97.94 184 VAL A O 1
ATOM 1458 N N . LEU A 1 185 ? 5.807 0.228 -6.255 1.00 96.75 185 LEU A N 1
ATOM 1459 C CA . LEU A 1 185 ? 7.063 -0.511 -6.445 1.00 96.75 185 LEU A CA 1
ATOM 1460 C C . LEU A 1 185 ? 7.721 -0.844 -5.104 1.00 96.75 185 LEU A C 1
ATOM 1462 O O . LEU A 1 185 ? 8.113 -1.984 -4.868 1.00 96.75 185 LEU A O 1
ATOM 1466 N N . GLU A 1 186 ? 7.749 0.114 -4.185 1.00 96.88 186 GLU A N 1
ATOM 1467 C CA . GLU A 1 186 ? 8.336 -0.090 -2.864 1.00 96.88 186 GLU A CA 1
ATOM 1468 C C . GLU A 1 186 ? 7.531 -1.051 -1.979 1.00 96.88 186 GLU A C 1
ATOM 1470 O O . GLU A 1 186 ? 8.101 -1.844 -1.229 1.00 96.88 186 GLU A O 1
ATOM 1475 N N . TRP A 1 187 ? 6.200 -1.063 -2.094 1.00 98.06 187 TRP A N 1
ATOM 1476 C CA . TRP A 1 187 ? 5.390 -2.103 -1.454 1.00 98.06 187 TRP A CA 1
ATOM 1477 C C . TRP A 1 187 ? 5.601 -3.478 -2.090 1.00 98.06 187 TRP A C 1
ATOM 1479 O O . TRP A 1 187 ? 5.616 -4.473 -1.371 1.00 98.06 187 TRP A O 1
ATOM 1489 N N . LEU A 1 188 ? 5.802 -3.561 -3.408 1.00 97.31 188 LEU A N 1
ATOM 1490 C CA . LEU A 1 188 ? 6.155 -4.821 -4.069 1.00 97.31 188 LEU A CA 1
ATOM 1491 C C . LEU A 1 188 ? 7.516 -5.347 -3.580 1.00 97.31 188 LEU A C 1
ATOM 1493 O O . LEU A 1 188 ? 7.658 -6.557 -3.401 1.00 97.31 188 LEU A O 1
ATOM 1497 N N . VAL A 1 189 ? 8.474 -4.462 -3.278 1.00 96.56 189 VAL A N 1
ATOM 1498 C CA . VAL A 1 189 ? 9.727 -4.827 -2.589 1.00 96.56 189 VAL A CA 1
ATOM 1499 C C . VAL A 1 189 ? 9.462 -5.289 -1.159 1.00 96.56 189 VAL A C 1
ATOM 1501 O O . VAL A 1 189 ? 9.933 -6.348 -0.760 1.00 96.56 189 VAL A O 1
ATOM 1504 N N . ALA A 1 190 ? 8.653 -4.554 -0.391 1.00 96.81 190 ALA A N 1
ATOM 1505 C CA . ALA A 1 190 ? 8.281 -4.938 0.973 1.00 96.81 190 ALA A CA 1
ATOM 1506 C C . ALA A 1 190 ? 7.588 -6.307 1.039 1.00 96.81 190 ALA A C 1
ATOM 1508 O O . ALA A 1 190 ? 7.719 -7.028 2.029 1.00 96.81 190 ALA A O 1
ATOM 1509 N N . PHE A 1 191 ? 6.842 -6.661 -0.007 1.00 97.19 191 PHE A N 1
ATOM 1510 C CA . PHE A 1 191 ? 6.245 -7.975 -0.143 1.00 97.19 191 PHE A CA 1
ATOM 1511 C C . PHE A 1 191 ? 7.215 -9.018 -0.688 1.00 97.19 191 PHE A C 1
ATOM 1513 O O . PHE A 1 191 ? 6.851 -10.177 -0.642 1.00 97.19 191 PHE A O 1
ATOM 1520 N N . ASP A 1 192 ? 8.431 -8.709 -1.131 1.00 96.50 192 ASP A N 1
ATOM 1521 C CA . ASP A 1 192 ? 9.344 -9.685 -1.750 1.00 96.50 192 ASP A CA 1
ATOM 1522 C C . ASP A 1 192 ? 8.755 -10.247 -3.067 1.00 96.50 192 ASP A C 1
ATOM 1524 O O . ASP A 1 192 ? 8.603 -11.457 -3.265 1.00 96.50 192 ASP A O 1
ATOM 1528 N N . LEU A 1 193 ? 8.284 -9.326 -3.921 1.00 96.81 193 LEU A N 1
ATOM 1529 C CA . LEU A 1 193 ? 7.913 -9.535 -5.335 1.00 96.81 193 LEU A CA 1
ATOM 1530 C C . LEU A 1 193 ? 8.888 -8.837 -6.290 1.00 96.81 193 LEU A C 1
ATOM 1532 O O . LEU A 1 193 ? 9.049 -9.259 -7.433 1.00 96.81 193 LEU A O 1
ATOM 1536 N N . LEU A 1 194 ? 9.519 -7.760 -5.827 1.00 95.44 194 LEU A N 1
ATOM 1537 C CA . LEU A 1 194 ? 10.581 -7.050 -6.525 1.00 95.44 194 LEU A CA 1
ATOM 1538 C C . LEU A 1 194 ? 11.793 -6.913 -5.598 1.00 95.44 194 LEU A C 1
ATOM 1540 O O . LEU A 1 194 ? 11.654 -6.902 -4.378 1.00 95.44 194 LEU A O 1
ATOM 1544 N N . GLU A 1 195 ? 12.962 -6.722 -6.185 1.00 93.31 195 GLU A N 1
ATOM 1545 C CA . GLU A 1 195 ? 14.188 -6.297 -5.515 1.00 93.31 195 GLU A CA 1
ATOM 1546 C C . GLU A 1 195 ? 14.623 -4.940 -6.067 1.00 93.31 195 GLU A C 1
ATOM 1548 O O . GLU A 1 195 ? 14.467 -4.673 -7.261 1.00 93.31 195 GLU A O 1
ATOM 1553 N N . ARG A 1 196 ? 15.185 -4.083 -5.206 1.00 91.25 196 ARG A N 1
ATOM 1554 C CA . ARG A 1 196 ? 15.829 -2.835 -5.637 1.00 91.25 196 ARG A CA 1
ATOM 1555 C C . ARG A 1 196 ? 17.188 -3.156 -6.263 1.00 91.25 196 ARG A C 1
ATOM 1557 O O . ARG A 1 196 ? 17.979 -3.888 -5.675 1.00 91.25 196 ARG A O 1
ATOM 1564 N N . VAL A 1 197 ? 17.485 -2.552 -7.407 1.00 86.81 197 VAL A N 1
ATOM 1565 C CA . VAL A 1 197 ? 18.782 -2.642 -8.094 1.00 86.81 197 VAL A CA 1
ATOM 1566 C C . VAL A 1 197 ? 19.271 -1.247 -8.476 1.00 86.81 197 VAL A C 1
ATOM 1568 O O . VAL A 1 197 ? 18.512 -0.436 -8.990 1.00 86.81 197 VAL A O 1
ATOM 1571 N N . GLY A 1 198 ? 20.536 -0.943 -8.220 1.00 75.00 198 GLY A N 1
ATOM 1572 C CA . GLY A 1 198 ? 21.105 0.396 -8.405 1.00 75.00 198 GLY A CA 1
ATOM 1573 C C . GLY A 1 198 ? 22.161 0.680 -7.339 1.00 75.00 198 GLY A C 1
ATOM 1574 O O . GLY A 1 198 ? 22.316 -0.137 -6.425 1.00 75.00 198 GLY A O 1
ATOM 1575 N N . PRO A 1 199 ? 22.923 1.783 -7.440 1.00 54.78 199 PRO A N 1
ATOM 1576 C CA . PRO A 1 199 ? 23.914 2.116 -6.429 1.00 54.78 199 PRO A CA 1
ATOM 1577 C C . PRO A 1 199 ? 23.211 2.281 -5.079 1.00 54.78 199 PRO A C 1
ATOM 1579 O O . PRO A 1 199 ? 22.405 3.190 -4.880 1.00 54.78 199 PRO A O 1
ATOM 1582 N N . ALA A 1 200 ? 23.495 1.357 -4.157 1.00 44.06 200 ALA A N 1
ATOM 1583 C CA . ALA A 1 200 ? 23.151 1.519 -2.755 1.00 44.06 200 ALA A CA 1
ATOM 1584 C C . ALA A 1 200 ? 23.722 2.865 -2.297 1.00 44.06 200 ALA A C 1
ATOM 1586 O O . ALA A 1 200 ? 24.884 3.144 -2.580 1.00 44.06 200 ALA A O 1
ATOM 1587 N N . GLY A 1 201 ? 22.885 3.692 -1.664 1.00 50.41 201 GLY A N 1
ATOM 1588 C CA . GLY A 1 201 ? 23.184 5.084 -1.344 1.00 50.41 201 GLY A CA 1
ATOM 1589 C C . GLY A 1 201 ? 24.635 5.321 -0.932 1.00 50.41 201 GLY A C 1
ATOM 1590 O O . GLY A 1 201 ? 25.082 4.869 0.118 1.00 50.41 201 GLY A O 1
ATOM 1591 N N . THR A 1 202 ? 25.346 6.063 -1.767 1.00 36.09 202 THR A N 1
ATOM 1592 C CA . THR A 1 202 ? 26.574 6.761 -1.407 1.00 36.09 202 THR A CA 1
ATOM 1593 C C . THR A 1 202 ? 26.365 8.192 -1.838 1.00 36.09 202 THR A C 1
ATOM 1595 O O . THR A 1 202 ? 26.125 8.403 -3.024 1.00 36.09 202 THR A O 1
ATOM 1598 N N . ASP A 1 203 ? 26.380 9.108 -0.868 1.00 43.88 203 ASP A N 1
ATOM 1599 C CA . ASP A 1 203 ? 26.501 10.564 -0.998 1.00 43.88 203 ASP A CA 1
ATOM 1600 C C . ASP A 1 203 ? 26.642 11.037 -2.452 1.00 43.88 203 ASP A C 1
ATOM 1602 O O . ASP A 1 203 ? 27.743 11.117 -2.996 1.00 43.88 203 ASP A O 1
ATOM 1606 N N . LEU A 1 204 ? 25.508 11.281 -3.110 1.00 42.06 204 LEU A N 1
ATOM 1607 C CA . LEU A 1 204 ? 25.493 11.917 -4.419 1.00 42.06 204 LEU A CA 1
ATOM 1608 C C . LEU A 1 204 ? 25.318 13.410 -4.184 1.00 42.06 204 LEU A C 1
ATOM 1610 O O . LEU A 1 204 ? 24.312 13.840 -3.617 1.00 42.06 204 LEU A O 1
ATOM 1614 N N . ASP A 1 205 ? 26.318 14.173 -4.618 1.00 40.72 205 ASP A N 1
ATOM 1615 C CA . ASP A 1 205 ? 26.242 15.619 -4.764 1.00 40.72 205 ASP A CA 1
ATOM 1616 C C . ASP A 1 205 ? 24.931 16.010 -5.474 1.00 40.72 205 ASP A C 1
ATOM 1618 O O . ASP A 1 205 ? 24.515 15.388 -6.456 1.00 40.72 205 ASP A O 1
ATOM 1622 N N . ASP A 1 206 ? 24.282 17.055 -4.957 1.00 43.81 206 ASP A N 1
ATOM 1623 C CA . ASP A 1 206 ? 22.899 17.489 -5.238 1.00 43.81 206 ASP A CA 1
ATOM 1624 C C . ASP A 1 206 ? 22.636 17.894 -6.717 1.00 43.81 206 ASP A C 1
ATOM 1626 O O . ASP A 1 206 ? 21.506 18.204 -7.105 1.00 43.81 206 ASP A O 1
ATOM 1630 N N . ASP A 1 207 ? 23.669 17.843 -7.566 1.00 41.47 207 ASP A N 1
ATOM 1631 C CA . ASP A 1 207 ? 23.678 18.313 -8.955 1.00 41.47 207 ASP A CA 1
ATOM 1632 C C . ASP A 1 207 ? 23.456 17.211 -10.014 1.00 41.47 207 ASP A C 1
ATOM 1634 O O . ASP A 1 207 ? 23.261 17.518 -11.192 1.00 41.47 207 ASP A O 1
ATOM 1638 N N . ALA A 1 208 ? 23.393 15.929 -9.634 1.00 43.00 208 ALA A N 1
ATOM 1639 C CA . ALA A 1 208 ? 23.098 14.821 -10.558 1.00 43.00 208 ALA A CA 1
ATOM 1640 C C . ALA A 1 208 ? 21.604 14.433 -10.585 1.00 43.00 208 ALA A C 1
ATOM 1642 O O . ALA A 1 208 ? 21.253 13.253 -10.582 1.00 43.00 208 ALA A O 1
ATOM 1643 N N . ARG A 1 209 ? 20.690 15.415 -10.628 1.00 43.56 209 ARG A N 1
ATOM 1644 C CA . ARG A 1 209 ? 19.242 15.179 -10.823 1.00 43.56 209 ARG A CA 1
ATOM 1645 C C . ARG A 1 209 ? 18.934 14.804 -12.276 1.00 43.56 209 ARG A C 1
ATOM 1647 O O . ARG A 1 209 ? 18.277 15.542 -13.007 1.00 43.56 209 ARG A O 1
ATOM 1654 N N . GLY A 1 210 ? 19.421 13.639 -12.683 1.00 42.97 210 GLY A N 1
ATOM 1655 C CA . GLY A 1 210 ? 19.127 12.988 -13.949 1.00 42.97 210 GLY A CA 1
ATOM 1656 C C . GLY A 1 210 ? 18.823 11.514 -13.709 1.00 42.97 210 GLY A C 1
ATOM 1657 O O . GLY A 1 210 ? 19.739 10.712 -13.633 1.00 42.97 210 GLY A O 1
ATOM 1658 N N . GLU A 1 211 ? 17.527 11.204 -13.644 1.00 53.16 211 GLU A N 1
ATOM 1659 C CA . GLU A 1 211 ? 16.927 9.860 -13.697 1.00 53.16 211 GLU A CA 1
ATOM 1660 C C . GLU A 1 211 ? 17.084 8.985 -12.439 1.00 53.16 211 GLU A C 1
ATOM 1662 O O . GLU A 1 211 ? 18.159 8.827 -11.877 1.00 53.16 211 GLU A O 1
ATOM 1667 N N . ASP A 1 212 ? 15.949 8.441 -11.980 1.00 57.16 212 ASP A N 1
ATOM 1668 C CA . ASP A 1 212 ? 15.805 7.624 -10.771 1.00 57.16 212 ASP A CA 1
ATOM 1669 C C . ASP A 1 212 ? 16.932 6.566 -10.660 1.00 57.16 212 ASP A C 1
ATOM 1671 O O . ASP A 1 212 ? 16.918 5.592 -11.419 1.00 57.16 212 ASP A O 1
ATOM 1675 N N . PRO A 1 213 ? 17.888 6.692 -9.714 1.00 62.03 213 PRO A N 1
ATOM 1676 C CA . PRO A 1 213 ? 19.046 5.794 -9.634 1.00 62.03 213 PRO A CA 1
ATOM 1677 C C . PRO A 1 213 ? 18.677 4.385 -9.144 1.00 62.03 213 PRO A C 1
ATOM 1679 O O . PRO A 1 213 ? 19.514 3.485 -9.142 1.00 62.03 213 PRO A O 1
ATOM 1682 N N . ILE A 1 214 ? 17.428 4.187 -8.716 1.00 78.12 214 ILE A N 1
ATOM 1683 C CA . ILE A 1 214 ? 16.908 2.921 -8.209 1.00 78.12 214 ILE A CA 1
ATOM 1684 C C . ILE A 1 214 ? 15.997 2.302 -9.272 1.00 78.12 214 ILE A C 1
ATOM 1686 O O . ILE A 1 214 ? 14.915 2.805 -9.585 1.00 78.12 214 ILE A O 1
ATOM 1690 N N . GLY A 1 215 ? 16.454 1.180 -9.810 1.00 88.00 215 GLY A N 1
ATOM 1691 C CA . GLY A 1 215 ? 15.676 0.239 -10.593 1.00 88.00 215 GLY A CA 1
ATOM 1692 C C . GLY A 1 215 ? 15.065 -0.861 -9.738 1.00 88.00 215 GLY A C 1
ATOM 1693 O O . GLY A 1 215 ? 15.393 -1.030 -8.564 1.00 88.00 215 GLY A O 1
ATOM 1694 N N . TYR A 1 216 ? 14.197 -1.648 -10.364 1.00 91.88 216 TYR A N 1
ATOM 1695 C CA . TYR A 1 216 ? 13.555 -2.793 -9.734 1.00 91.88 216 TYR A CA 1
ATOM 1696 C C . TYR A 1 216 ? 13.634 -4.005 -10.660 1.00 91.88 216 TYR A C 1
ATOM 1698 O O . TYR A 1 216 ? 13.514 -3.868 -11.879 1.00 91.88 216 TYR A O 1
ATOM 1706 N N . VAL A 1 217 ? 13.824 -5.191 -10.091 1.00 92.06 217 VAL A N 1
ATOM 1707 C CA . VAL A 1 217 ? 13.780 -6.464 -10.826 1.00 92.06 217 VAL A CA 1
ATOM 1708 C C . VAL A 1 217 ? 12.833 -7.436 -10.130 1.00 92.06 217 VAL A C 1
ATOM 1710 O O . VAL A 1 217 ? 12.754 -7.414 -8.904 1.00 92.06 217 VAL A O 1
ATOM 1713 N N . PRO A 1 218 ? 12.092 -8.284 -10.863 1.00 93.06 218 PRO A N 1
ATOM 1714 C CA . PRO A 1 218 ? 11.276 -9.320 -10.241 1.00 93.06 218 PRO A CA 1
ATOM 1715 C C . PRO A 1 218 ? 12.118 -10.333 -9.467 1.00 93.06 218 PRO A C 1
ATOM 1717 O O . PRO A 1 218 ? 13.145 -10.800 -9.968 1.00 93.06 218 PRO A O 1
ATOM 1720 N N . THR A 1 219 ? 11.638 -10.730 -8.291 1.00 94.25 219 THR A N 1
ATOM 1721 C CA . THR A 1 219 ? 12.118 -11.939 -7.604 1.00 94.25 219 THR A CA 1
ATOM 1722 C C . THR A 1 219 ? 11.564 -13.187 -8.294 1.00 94.25 219 THR A C 1
ATOM 1724 O O . THR A 1 219 ? 10.709 -13.072 -9.178 1.00 94.25 219 THR A O 1
ATOM 1727 N N . ASP A 1 220 ? 12.000 -14.388 -7.897 1.00 93.56 220 ASP A N 1
ATOM 1728 C CA . ASP A 1 220 ? 11.371 -15.638 -8.366 1.00 93.56 220 ASP A CA 1
ATOM 1729 C C . ASP A 1 220 ? 9.866 -15.622 -8.079 1.00 93.56 220 ASP A C 1
ATOM 1731 O O . ASP A 1 220 ? 9.049 -15.784 -8.979 1.00 93.56 220 ASP A O 1
ATOM 1735 N N . ARG A 1 221 ? 9.492 -15.246 -6.850 1.00 94.62 221 ARG A N 1
ATOM 1736 C CA . ARG A 1 221 ? 8.085 -15.102 -6.475 1.00 94.62 221 ARG A CA 1
ATOM 1737 C C . ARG A 1 221 ? 7.371 -14.024 -7.290 1.00 94.62 221 ARG A C 1
ATOM 1739 O O . ARG A 1 221 ? 6.184 -14.150 -7.560 1.00 94.62 221 ARG A O 1
ATOM 1746 N N . GLY A 1 222 ? 8.060 -12.940 -7.643 1.00 93.12 222 GLY A N 1
ATOM 1747 C CA . GLY A 1 222 ? 7.530 -11.919 -8.542 1.00 93.12 222 GLY A CA 1
ATOM 1748 C C . GLY A 1 222 ? 7.181 -12.478 -9.918 1.00 93.12 222 GLY A C 1
ATOM 1749 O O . GLY A 1 222 ? 6.105 -12.179 -10.433 1.00 93.12 222 GLY A O 1
ATOM 1750 N N . ARG A 1 223 ? 8.066 -13.307 -10.488 1.00 91.75 223 ARG A N 1
ATOM 1751 C CA . ARG A 1 223 ? 7.862 -13.968 -11.787 1.00 91.75 223 ARG A CA 1
ATOM 1752 C C . ARG A 1 223 ? 6.678 -14.930 -11.758 1.00 91.75 223 ARG A C 1
ATOM 1754 O O . ARG A 1 223 ? 5.807 -14.804 -12.612 1.00 91.75 223 ARG A O 1
ATOM 1761 N N . ASP A 1 224 ? 6.570 -15.752 -10.715 1.00 92.06 224 ASP A N 1
ATOM 1762 C CA . ASP A 1 224 ? 5.471 -16.718 -10.530 1.00 92.06 224 ASP A CA 1
ATOM 1763 C C . ASP A 1 224 ? 4.070 -16.074 -10.497 1.00 92.06 224 ASP A C 1
ATOM 1765 O O . ASP A 1 224 ? 3.056 -16.760 -10.601 1.00 92.06 224 ASP A O 1
ATOM 1769 N N . ARG A 1 225 ? 3.979 -14.755 -10.273 1.00 88.50 225 ARG A N 1
ATOM 1770 C CA . ARG A 1 225 ? 2.706 -14.014 -10.245 1.00 88.50 225 ARG A CA 1
ATOM 1771 C C . ARG A 1 225 ? 2.332 -13.378 -11.584 1.00 88.50 225 ARG A C 1
ATOM 1773 O O . ARG A 1 225 ? 1.244 -12.815 -11.681 1.00 88.50 225 ARG A O 1
ATOM 1780 N N . ILE A 1 226 ? 3.232 -13.404 -12.562 1.00 84.88 226 ILE A N 1
ATOM 1781 C CA . ILE A 1 226 ? 3.067 -12.764 -13.873 1.00 84.88 226 ILE A CA 1
ATOM 1782 C C . ILE A 1 226 ? 2.828 -13.807 -14.975 1.00 84.88 226 ILE A C 1
ATOM 1784 O O . ILE A 1 226 ? 2.197 -13.466 -15.977 1.00 84.88 226 ILE A O 1
ATOM 1788 N N . GLU A 1 227 ? 3.333 -15.029 -14.788 1.00 67.88 227 GLU A N 1
ATOM 1789 C CA . GLU A 1 227 ? 3.066 -16.214 -15.625 1.00 67.88 227 GLU A CA 1
ATOM 1790 C C . GLU A 1 227 ? 1.644 -16.763 -15.427 1.00 67.88 227 GLU A C 1
ATOM 1792 O O . GLU A 1 227 ? 1.041 -17.171 -16.446 1.00 67.88 227 GLU A O 1
#

Foldseek 3Di:
DDDDDDDDDDDDDDDDDDPPPPDPPDPPLDDDPPPPDAADAQFAQQDPPQSVVLLQQLLVQFAQPFDALQSSLVSCCVRSVDPDSVNSSSSQSLCVLLVQWDQDPHHIHGDDDRDDLVSSVVSLCNRHQCLVLLLLLLQVQPDPDGFAQLLSSCVSCVVVPDPVLCVVCVPCSSVVVSVSSVSSLVVCVSSQQKDWDFPDDDDDDPPPPDGDRIGIHGDPNNVVSSD

Secondary structure (DSSP, 8-state):
---------------PPP---------TTSPP--TTS--B---PPPPSS-HHHHHHHHHHHS-SS-B-HHHHHHHHHHHH--SSHHHHHHHHHHHHHTTSEEEETTEEEE-SSSPPHHHHHHHHHHHBTTHHHHHHHHHHH-SSS----HHHHHHHHGGGS-HHHHHHSTTTHHHHHHHHHHHHHHHHHHTTSEEEES-------TT--SS-S-EEEE-HHHHTTT-

InterPro domains:
  IPR058821 Double winged helix-containing, halobacteria [PF25947] (38-198)

Organism: NCBI:txid1198295